Protein AF-V3ZFJ2-F1 (afdb_monomer_lite)

Sequence (266 aa):
MAIYCKTSNSSSTLCRQDLWSNCELTYALDPFQCKCILCVTFWKNVFGSSADLLFDSYKKRMELSSDISIKMSDMVKVGDRVSVHGKSVKSLTNGIYEGKRYFYCTTGHGIMVPYREVVKLQPYVKTPSLNNIMFPSYNQVRKARQEREEILEAFYRSRSTSPKLYSTQNKHQLSRVLTADTNDMAYKDRLQMHRRCSKHEREERQQFEKNMREEKKVLTKLFGTGERAERLEETLKYLQKGYEKGQDEKAQNQKYSLNSDSDNEE

Secondary structure (DSSP, 8-state):
--------S-------GGGSTT----TTS-TTS---HHHHHHHHHHHGGGHHHHHHHHHHHHHHHHT----GGGPPPTT--EEETTS-----BSSEETTEE-----TTTB----GGGEEEPPP---------TTS--HHHHHHHHHHHHHHHHHHHHHTT-------S-TTSS--------TT-HHHHHHHHHHHHHHHHHHHHHHHHHHHHHHHHHHHHHHH-SSHHHHHHHHHHHHHHHHHHHHHHHHHHHHHHHHHHTTSS--

pLDDT: mean 76.12, std 18.14, range [23.42, 96.25]

Foldseek 3Di:
DDDDDDDDDDDDDDPDPPVCVPPPPDPPDDLLPDPDPVSLVVLCVVQPPCSVVVVVVVVVVVVVVVVPPDDPVQDDDVPFDKDFPNDDQQDQDQQDDPNDHDDGDDGRHDDDDPPVRIDGDDPPPPPDPPPPPPDDDPVVVVVVVVVVVVVVVVVCVVPVDPPPPPPDPPPPPPPPPPVPDPPDPVVVVVVVVVVVVVVVVVVVVVVVVVVVVVVVVVLCVVPPDDPVSVVVVVVVVVVVVVVVVVVVVVVVVVVVVVVVVVPPPD

Organism: Lottia gigantea (NCBI:txid225164)

Radius of gyration: 36.71 Å; chains: 1; bounding box: 88×68×81 Å

Structure (mmCIF, N/CA/C/O backbone):
data_AF-V3ZFJ2-F1
#
_entry.id   AF-V3ZFJ2-F1
#
loop_
_atom_site.group_PDB
_atom_site.id
_atom_site.type_symbol
_atom_site.label_atom_id
_atom_site.label_alt_id
_atom_site.label_comp_id
_atom_site.label_asym_id
_atom_site.label_entity_id
_atom_site.label_seq_id
_atom_site.pdbx_PDB_ins_code
_atom_site.Cartn_x
_atom_site.Cartn_y
_atom_site.Cartn_z
_atom_site.occupancy
_atom_site.B_iso_or_equiv
_atom_site.auth_seq_id
_atom_site.auth_comp_id
_atom_site.auth_asym_id
_atom_site.auth_atom_id
_atom_site.pdbx_PDB_model_num
ATOM 1 N N . MET A 1 1 ? -20.309 -9.456 -24.964 1.00 26.33 1 MET A N 1
ATOM 2 C CA . MET A 1 1 ? -21.400 -9.221 -25.929 1.00 26.33 1 MET A CA 1
ATOM 3 C C . MET A 1 1 ? -22.574 -10.039 -25.423 1.00 26.33 1 MET A C 1
ATOM 5 O O . MET A 1 1 ? -22.587 -11.243 -25.617 1.00 26.33 1 MET A O 1
ATOM 9 N N . ALA A 1 2 ? -23.443 -9.430 -24.616 1.00 23.42 2 ALA A N 1
ATOM 10 C CA . ALA A 1 2 ? -24.642 -10.096 -24.121 1.00 23.42 2 ALA A CA 1
ATOM 11 C C . ALA A 1 2 ? -25.719 -9.945 -25.197 1.00 23.42 2 ALA A C 1
ATOM 13 O O . ALA A 1 2 ? -26.044 -8.823 -25.585 1.00 23.42 2 ALA A O 1
ATOM 14 N N . ILE A 1 3 ? -26.202 -11.065 -25.725 1.00 25.34 3 ILE A N 1
ATOM 15 C CA . ILE A 1 3 ? -27.293 -11.084 -26.697 1.00 25.34 3 ILE A CA 1
ATOM 16 C C . ILE A 1 3 ? -28.585 -10.921 -25.896 1.00 25.34 3 ILE A C 1
ATOM 18 O O . ILE A 1 3 ? -28.996 -11.835 -25.189 1.00 25.34 3 ILE A O 1
ATOM 22 N N . TYR A 1 4 ? -29.208 -9.747 -25.980 1.00 25.25 4 TYR A N 1
ATOM 23 C CA . TYR A 1 4 ? -30.580 -9.559 -25.521 1.00 25.25 4 TYR A CA 1
ATOM 24 C C . TYR A 1 4 ? -31.521 -9.843 -26.691 1.00 25.25 4 TYR A C 1
ATOM 26 O O . TYR A 1 4 ? -31.573 -9.073 -27.650 1.00 25.25 4 TYR A O 1
ATOM 34 N N . CYS A 1 5 ? -32.275 -10.938 -26.606 1.00 26.59 5 CYS A N 1
ATOM 35 C CA . CYS A 1 5 ? -33.422 -11.162 -27.479 1.00 26.59 5 CYS A CA 1
ATOM 36 C C . CYS A 1 5 ? -34.629 -10.414 -26.913 1.00 26.59 5 CYS A C 1
ATOM 38 O O . CYS A 1 5 ? -35.108 -10.709 -25.820 1.00 26.59 5 CYS A O 1
ATOM 40 N N . LYS A 1 6 ? -35.125 -9.442 -27.678 1.00 27.89 6 LYS A N 1
ATOM 41 C CA . LYS A 1 6 ? -36.408 -8.786 -27.437 1.00 27.89 6 LYS A CA 1
ATOM 42 C C . LYS A 1 6 ? -37.497 -9.713 -27.981 1.00 27.89 6 LYS A C 1
ATOM 44 O O . LYS A 1 6 ? -37.568 -9.921 -29.188 1.00 27.89 6 LYS A O 1
ATOM 49 N N . THR A 1 7 ? -38.304 -10.304 -27.107 1.00 33.72 7 THR A N 1
ATOM 50 C CA . THR A 1 7 ? -39.426 -11.161 -27.502 1.00 33.72 7 THR A CA 1
ATOM 51 C C . THR A 1 7 ? -40.683 -10.317 -27.698 1.00 33.72 7 THR A C 1
ATOM 53 O O . THR A 1 7 ? -41.200 -9.713 -26.762 1.00 33.72 7 THR A O 1
ATOM 56 N N . SER A 1 8 ? -41.193 -10.280 -28.928 1.00 37.12 8 SER A N 1
ATOM 57 C CA . SER A 1 8 ? -42.580 -9.912 -29.215 1.00 37.12 8 SER A CA 1
ATOM 58 C C . SER A 1 8 ? -43.349 -11.183 -29.566 1.00 37.12 8 SER A C 1
ATOM 60 O O . SER A 1 8 ? -43.003 -11.859 -30.529 1.00 37.12 8 SER A O 1
ATOM 62 N N . ASN A 1 9 ? -44.343 -11.496 -28.734 1.00 38.66 9 ASN A N 1
ATOM 63 C CA . ASN A 1 9 ? -45.443 -12.450 -28.901 1.00 38.66 9 ASN A CA 1
ATOM 64 C C . ASN A 1 9 ? -45.470 -13.298 -30.183 1.00 38.66 9 ASN A C 1
ATOM 66 O O . ASN A 1 9 ? -45.819 -12.811 -31.254 1.00 38.66 9 ASN A O 1
ATOM 70 N N . SER A 1 10 ? -45.285 -14.608 -30.029 1.00 41.53 10 SER A N 1
ATOM 71 C CA . SER A 1 10 ? -46.349 -15.625 -30.126 1.00 41.53 10 SER A CA 1
ATOM 72 C C . SER A 1 10 ? -45.744 -16.986 -30.479 1.00 41.53 10 SER A C 1
ATOM 74 O O . SER A 1 10 ? -44.831 -17.091 -31.292 1.00 41.53 10 SER A O 1
ATOM 76 N N . SER A 1 11 ? -46.311 -18.036 -29.887 1.00 32.72 11 SER A N 1
ATOM 77 C CA . SER A 1 11 ? -45.981 -19.461 -30.060 1.00 32.72 11 SER A CA 1
ATOM 78 C C . SER A 1 11 ? -44.718 -19.967 -29.354 1.00 32.72 11 SER A C 1
ATOM 80 O O . SER A 1 11 ? -43.582 -19.571 -29.586 1.00 32.72 11 SER A O 1
ATOM 82 N N . SER A 1 12 ? -44.995 -20.895 -28.455 1.00 41.44 12 SER A N 1
ATOM 83 C CA . SER A 1 12 ? -44.149 -21.594 -27.509 1.00 41.44 12 SER A CA 1
ATOM 84 C C . SER A 1 12 ? -43.221 -22.634 -28.140 1.00 41.44 12 SER A C 1
ATOM 86 O O . SER A 1 12 ? -43.693 -23.615 -28.705 1.00 41.44 12 SER A O 1
ATOM 88 N N . THR A 1 13 ? -41.930 -22.513 -27.846 1.00 34.69 13 THR A N 1
ATOM 89 C CA . THR A 1 13 ? -41.065 -23.650 -27.494 1.00 34.69 13 THR A CA 1
ATOM 90 C C . THR A 1 13 ? -40.086 -23.157 -26.436 1.00 34.69 13 THR A C 1
ATOM 92 O O . THR A 1 13 ? -39.212 -22.339 -26.713 1.00 34.69 13 THR A O 1
ATOM 95 N N . LEU A 1 14 ? -40.282 -23.609 -25.197 1.00 32.09 14 LEU A N 1
ATOM 96 C CA . LEU A 1 14 ? -39.358 -23.405 -24.084 1.00 32.09 14 LEU A CA 1
ATOM 97 C C . LEU A 1 14 ? -38.008 -24.044 -24.439 1.00 32.09 14 LEU A C 1
ATOM 99 O O . LEU A 1 14 ? -37.840 -25.257 -24.324 1.00 32.09 14 LEU A O 1
ATOM 103 N N . CYS A 1 15 ? -37.029 -23.241 -24.855 1.00 36.19 15 CYS A N 1
ATOM 104 C CA . CYS A 1 15 ? -35.634 -23.667 -24.814 1.00 36.19 15 CYS A CA 1
ATOM 105 C C . CYS A 1 15 ? -35.220 -23.764 -23.340 1.00 36.19 15 CYS A C 1
ATOM 107 O O . CYS A 1 15 ? -35.042 -22.748 -22.670 1.00 36.19 15 CYS A O 1
ATOM 109 N N . ARG A 1 16 ? -35.107 -25.000 -22.836 1.00 41.31 16 ARG A N 1
ATOM 110 C CA . ARG A 1 16 ? -34.584 -25.333 -21.503 1.00 41.31 16 ARG A CA 1
ATOM 111 C C . ARG A 1 16 ? -33.250 -24.617 -21.256 1.00 41.31 16 ARG A C 1
ATOM 113 O O . ARG A 1 16 ? -32.236 -24.982 -21.847 1.00 41.31 16 ARG A O 1
ATOM 120 N N . GLN A 1 17 ? -33.244 -23.662 -20.328 1.00 48.03 17 GLN A N 1
ATOM 121 C CA . GLN A 1 17 ? -32.017 -23.122 -19.726 1.00 48.03 17 GLN A CA 1
ATOM 122 C C . GLN A 1 17 ? -31.271 -24.177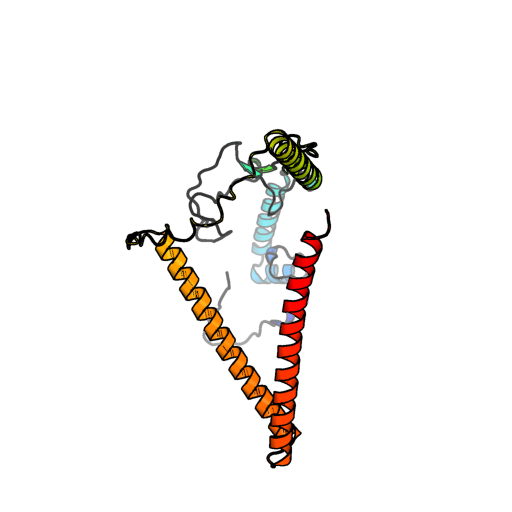 -18.879 1.00 48.03 17 GLN A C 1
ATOM 124 O O . GLN A 1 17 ? -30.084 -24.020 -18.611 1.00 48.03 17 GLN A O 1
ATOM 129 N N . ASP A 1 18 ? -31.917 -25.301 -18.553 1.00 47.75 18 ASP A N 1
ATOM 130 C CA . ASP A 1 18 ? -31.381 -26.345 -17.664 1.00 47.75 18 ASP A CA 1
ATOM 131 C C . ASP A 1 18 ? -30.332 -27.278 -18.296 1.00 47.75 18 ASP A C 1
ATOM 133 O O . ASP A 1 18 ? -29.827 -28.174 -17.629 1.00 47.75 18 ASP A O 1
ATOM 137 N N . LEU A 1 19 ? -29.993 -27.120 -19.581 1.00 52.19 19 LEU A N 1
ATOM 138 C CA . LEU A 1 19 ? -28.945 -27.937 -20.221 1.00 52.19 19 LEU A CA 1
ATOM 139 C C . LEU A 1 19 ? -27.537 -27.345 -20.079 1.00 52.19 19 LEU A C 1
ATOM 141 O O . LEU A 1 19 ? -26.559 -28.020 -20.391 1.00 52.19 19 LEU A O 1
ATOM 145 N N . TRP A 1 20 ? -27.420 -26.103 -19.604 1.00 52.12 20 TRP A N 1
ATOM 146 C CA . TRP A 1 20 ? -26.132 -25.420 -19.456 1.00 52.12 20 TRP A CA 1
ATOM 147 C C . TRP A 1 20 ? -25.516 -25.595 -18.063 1.00 52.12 20 TRP A C 1
ATOM 149 O O . TRP A 1 20 ? -24.318 -25.390 -17.902 1.00 52.12 20 TRP A O 1
ATOM 159 N N . SER A 1 21 ? -26.294 -26.033 -17.070 1.00 52.84 21 SER A N 1
ATOM 160 C CA . SER A 1 21 ? -25.839 -26.233 -15.685 1.00 52.84 21 SER A CA 1
ATOM 161 C C . SER A 1 21 ? -24.894 -27.426 -15.498 1.00 52.84 21 SER A C 1
ATOM 163 O O . SER A 1 21 ? -24.170 -27.460 -14.510 1.00 52.84 21 SER A O 1
ATOM 165 N N . ASN A 1 22 ? -24.842 -28.364 -16.449 1.00 54.97 22 ASN A N 1
ATOM 166 C CA . ASN A 1 22 ? -23.921 -29.510 -16.405 1.00 54.97 22 ASN A CA 1
ATOM 167 C C . ASN A 1 22 ? -22.604 -29.278 -17.159 1.00 54.97 22 ASN A C 1
ATOM 169 O O . ASN A 1 22 ? -21.757 -30.169 -17.207 1.00 54.97 22 ASN A O 1
ATOM 173 N N . CYS A 1 23 ? -22.419 -28.106 -17.766 1.00 50.19 23 CYS A N 1
ATOM 174 C CA . CYS A 1 23 ? -21.143 -27.731 -18.349 1.00 50.19 23 CYS A CA 1
ATOM 175 C C . CYS A 1 23 ? -20.462 -26.773 -17.367 1.00 50.19 23 CYS A C 1
ATOM 177 O O . CYS A 1 23 ? -20.768 -25.585 -17.365 1.00 50.19 23 CYS A O 1
ATOM 179 N N . GLU A 1 24 ? -19.543 -27.276 -16.534 1.00 49.78 24 GLU A N 1
ATOM 180 C CA . GLU A 1 24 ? -18.680 -26.474 -15.640 1.00 49.78 24 GLU A CA 1
ATOM 181 C C . GLU A 1 24 ? -17.662 -25.622 -16.429 1.00 49.78 24 GLU A C 1
ATOM 183 O O . GLU A 1 24 ? -16.464 -25.574 -16.153 1.00 49.78 24 GLU A O 1
ATOM 188 N N . LEU A 1 25 ? -18.125 -24.930 -17.465 1.00 48.38 25 LEU A N 1
ATOM 189 C CA . LEU A 1 25 ? -17.366 -23.899 -18.138 1.00 48.38 25 LEU A CA 1
ATOM 190 C C . LEU A 1 25 ? -17.523 -22.620 -17.331 1.00 48.38 25 LEU A C 1
ATOM 192 O O . LEU A 1 25 ? -18.466 -21.847 -17.489 1.00 48.38 25 LEU A O 1
ATOM 196 N N . THR A 1 26 ? -16.559 -22.416 -16.439 1.00 43.72 26 THR A N 1
ATOM 197 C CA . THR A 1 26 ? -16.256 -21.103 -15.877 1.00 43.72 26 THR A CA 1
ATOM 198 C C . THR A 1 26 ? -16.242 -20.062 -17.005 1.00 43.72 26 THR A C 1
ATOM 200 O O . THR A 1 26 ? -15.703 -20.302 -18.084 1.00 43.72 26 THR A O 1
ATOM 203 N N . TYR A 1 27 ? -16.878 -18.916 -16.748 1.00 49.09 27 TYR A N 1
ATOM 204 C CA . TYR A 1 27 ? -17.266 -17.829 -17.668 1.00 49.09 27 TYR A CA 1
ATOM 205 C C . TYR A 1 27 ? -16.146 -17.163 -18.513 1.00 49.09 27 TYR A C 1
ATOM 207 O O . TYR A 1 27 ? -16.325 -16.050 -19.006 1.00 49.09 27 TYR A O 1
ATOM 215 N N . ALA A 1 28 ? -14.989 -17.798 -18.698 1.00 50.03 28 ALA A N 1
ATOM 216 C CA . ALA A 1 28 ? -13.832 -17.255 -19.406 1.00 50.03 28 ALA A CA 1
ATOM 217 C C . ALA A 1 28 ? -13.477 -17.982 -20.716 1.00 50.03 28 ALA A C 1
ATOM 219 O O . ALA A 1 28 ? -12.628 -17.488 -21.456 1.00 50.03 28 ALA A O 1
ATOM 220 N N . LEU A 1 29 ? -14.095 -19.126 -21.023 1.00 54.69 29 LEU A N 1
ATOM 221 C CA . LEU A 1 29 ? -13.807 -19.876 -22.248 1.00 54.69 29 LEU A CA 1
ATOM 222 C C . LEU A 1 29 ? -14.888 -19.618 -23.303 1.00 54.69 29 LEU A C 1
ATOM 224 O O . LEU A 1 29 ? -16.083 -19.746 -23.047 1.00 54.69 29 LEU A O 1
ATOM 228 N N . ASP A 1 30 ? -14.438 -19.214 -24.489 1.00 64.69 30 ASP A N 1
ATOM 229 C CA . ASP A 1 30 ? -15.271 -18.963 -25.664 1.00 64.69 30 ASP A CA 1
ATOM 230 C C . ASP A 1 30 ? -16.152 -20.204 -25.945 1.00 64.69 30 ASP A C 1
ATOM 232 O O . ASP A 1 30 ? -15.625 -21.318 -25.993 1.00 64.69 30 ASP A O 1
ATOM 236 N N . PRO A 1 31 ? -17.485 -20.068 -26.089 1.00 65.19 31 PRO A N 1
ATOM 237 C CA . PRO A 1 31 ? -18.399 -21.207 -26.201 1.00 65.19 31 PRO A CA 1
ATOM 238 C C . PRO A 1 31 ? -18.174 -22.075 -27.455 1.00 65.19 31 PRO A C 1
ATOM 240 O O . PRO A 1 31 ? -18.692 -23.192 -27.521 1.00 65.19 31 PRO A O 1
ATOM 243 N N . PHE A 1 32 ? -17.359 -21.622 -28.415 1.00 65.94 32 PHE A N 1
ATOM 244 C CA . PHE A 1 32 ? -16.862 -22.447 -29.526 1.00 65.94 32 PHE A CA 1
ATOM 245 C C . PHE A 1 32 ? -15.705 -23.390 -29.139 1.00 65.94 32 PHE A C 1
ATOM 247 O O . PHE A 1 32 ? -15.356 -24.284 -29.907 1.00 65.94 32 PHE A O 1
ATOM 254 N N . GLN A 1 33 ? -15.111 -23.228 -27.955 1.00 66.06 33 GLN A N 1
ATOM 255 C CA . GLN A 1 33 ? -13.985 -24.041 -27.474 1.00 66.06 33 GLN A CA 1
ATOM 256 C C . GLN A 1 33 ? -14.426 -25.298 -26.726 1.00 66.06 33 GLN A C 1
ATOM 258 O O . GLN A 1 33 ? -13.609 -26.187 -26.471 1.00 66.06 33 GLN A O 1
ATOM 263 N N . CYS A 1 34 ? -15.709 -25.404 -26.372 1.00 73.62 34 CYS A N 1
ATOM 264 C CA . CYS A 1 34 ? -16.197 -26.594 -25.703 1.00 73.62 34 CYS A CA 1
ATOM 265 C C . CYS A 1 34 ? -16.324 -27.763 -26.687 1.00 73.62 34 CYS A C 1
ATOM 267 O O . CYS A 1 34 ? -17.129 -27.730 -27.616 1.00 73.62 34 CYS A O 1
ATOM 269 N N . LYS A 1 35 ? -15.570 -28.837 -26.432 1.00 73.75 35 LYS A N 1
ATOM 270 C CA . LYS A 1 35 ? -15.633 -30.094 -27.197 1.00 73.75 35 LYS A CA 1
ATOM 271 C C . LYS A 1 35 ? -16.698 -31.066 -26.671 1.00 73.75 35 LYS A C 1
ATOM 273 O O . LYS A 1 35 ? -16.686 -32.240 -27.033 1.00 73.75 35 LYS A O 1
ATOM 278 N N . CYS A 1 36 ? -17.594 -30.609 -25.795 1.00 79.75 36 CYS A N 1
ATOM 279 C CA . CYS A 1 36 ? -18.640 -31.459 -25.241 1.00 79.75 36 CYS A CA 1
ATOM 280 C C . CYS A 1 36 ? -19.632 -31.884 -26.335 1.00 79.75 36 CYS A C 1
ATOM 282 O O . CYS A 1 36 ? -19.988 -31.081 -27.198 1.00 79.75 36 CYS A O 1
ATOM 284 N N . ILE A 1 37 ? -20.114 -33.132 -26.288 1.00 76.50 37 ILE A N 1
ATOM 285 C CA . ILE A 1 37 ? -21.060 -33.669 -27.286 1.00 76.50 37 ILE A CA 1
ATOM 286 C C . ILE A 1 37 ? -22.309 -32.781 -27.383 1.00 76.50 37 ILE A C 1
ATOM 288 O O . ILE A 1 37 ? -22.775 -32.489 -28.483 1.00 76.50 37 ILE A O 1
ATOM 292 N N . LEU A 1 38 ? -22.813 -32.285 -26.249 1.00 79.69 38 LEU A N 1
ATOM 293 C CA . LEU A 1 38 ? -23.985 -31.405 -26.196 1.00 79.69 38 LEU A CA 1
ATOM 294 C C . LEU A 1 38 ? -23.743 -30.073 -26.920 1.00 79.69 38 LEU A C 1
ATOM 296 O O . LEU A 1 38 ? -24.597 -29.610 -27.668 1.00 79.69 38 LEU A O 1
ATOM 300 N N . CYS A 1 39 ? -22.555 -29.503 -26.753 1.00 78.81 39 CYS A N 1
ATOM 301 C CA . CYS A 1 39 ? -22.125 -28.239 -27.331 1.00 78.81 39 CYS A CA 1
ATOM 302 C C . CYS A 1 39 ? -21.973 -28.372 -28.850 1.00 78.81 39 CYS A C 1
ATOM 304 O O . CYS A 1 39 ? -22.496 -27.561 -29.610 1.00 78.81 39 CYS A O 1
ATOM 306 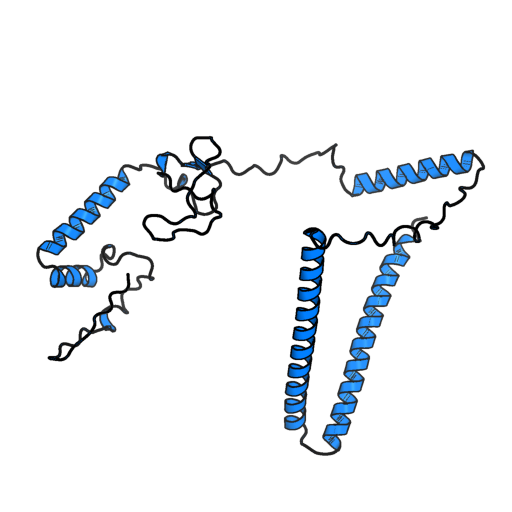N N . VAL A 1 40 ? -21.324 -29.450 -29.301 1.00 79.31 40 VAL A N 1
ATOM 307 C CA . VAL A 1 40 ? -21.167 -29.767 -30.728 1.00 79.31 40 VAL A CA 1
ATOM 308 C C . VAL A 1 40 ? -22.528 -29.996 -31.385 1.00 79.31 40 VAL A C 1
ATOM 310 O O . VAL A 1 40 ? -22.792 -29.453 -32.455 1.00 79.31 40 VAL A O 1
ATOM 313 N N . THR A 1 41 ? -23.413 -30.755 -30.736 1.00 80.06 41 THR A N 1
ATOM 314 C CA . THR A 1 41 ? -24.755 -31.043 -31.264 1.00 80.06 41 THR A CA 1
ATOM 315 C C . THR A 1 41 ? -25.607 -29.775 -31.324 1.00 80.06 41 THR A C 1
ATOM 317 O O . THR A 1 41 ? -26.274 -29.531 -32.325 1.00 80.06 41 THR A O 1
ATOM 320 N N . PHE A 1 42 ? -25.537 -28.924 -30.295 1.00 85.25 42 PHE A N 1
ATOM 321 C CA . PHE A 1 42 ? -26.210 -27.628 -30.276 1.00 85.25 42 PHE A CA 1
ATOM 322 C C . PHE A 1 42 ? -25.764 -26.748 -31.448 1.00 85.25 42 PHE A C 1
ATOM 324 O O . PHE A 1 42 ? -26.602 -26.285 -32.217 1.00 85.25 42 PHE A O 1
ATOM 331 N N . TRP A 1 43 ? -24.455 -26.570 -31.641 1.00 81.31 43 TRP A N 1
ATOM 332 C CA . TRP A 1 43 ? -23.944 -25.723 -32.718 1.00 81.31 43 TRP A CA 1
ATOM 333 C C . TRP A 1 43 ? -24.250 -26.278 -34.111 1.00 81.31 43 TRP A C 1
ATOM 335 O O . TRP A 1 43 ? -24.594 -25.502 -35.003 1.00 81.31 43 TRP A O 1
ATOM 345 N N . LYS A 1 44 ? -24.215 -27.605 -34.289 1.00 83.06 44 LYS A N 1
ATOM 346 C CA . LYS A 1 44 ? -24.658 -28.255 -35.532 1.00 83.06 44 LYS A CA 1
ATOM 347 C C . LYS A 1 44 ? -26.146 -28.049 -35.801 1.00 83.06 44 LYS A C 1
ATOM 349 O O . LYS A 1 44 ? -26.518 -27.803 -36.941 1.00 83.06 44 LYS A O 1
ATOM 354 N N . ASN A 1 45 ? -26.990 -28.081 -34.773 1.00 85.38 45 ASN A N 1
ATOM 355 C CA . ASN A 1 45 ? -28.424 -27.840 -34.935 1.00 85.38 45 ASN A CA 1
ATOM 356 C C . ASN A 1 45 ? -28.746 -26.367 -35.224 1.00 85.38 45 ASN A C 1
ATOM 358 O O . ASN A 1 45 ? -29.654 -26.087 -35.999 1.00 85.38 45 ASN A O 1
ATOM 362 N N . VAL A 1 46 ? -28.008 -25.426 -34.627 1.00 86.00 46 VAL A N 1
ATOM 363 C CA . VAL A 1 46 ? -28.240 -23.983 -34.814 1.00 86.00 46 VAL A CA 1
ATOM 364 C C . VAL A 1 46 ? -27.729 -23.491 -36.168 1.00 86.00 46 VAL A C 1
ATOM 366 O O . VAL A 1 46 ? -28.399 -22.692 -36.816 1.00 86.00 46 VAL A O 1
ATOM 369 N N . PHE A 1 47 ? -26.554 -23.952 -36.605 1.00 83.88 47 PHE A N 1
ATOM 370 C CA . PHE A 1 47 ? -25.904 -23.449 -37.821 1.00 83.88 47 PHE A CA 1
ATOM 371 C C . PHE A 1 47 ? -25.940 -24.420 -39.008 1.00 83.88 47 PHE A C 1
ATOM 373 O O . PHE A 1 47 ? -25.481 -24.066 -40.096 1.00 83.88 47 PHE A O 1
ATOM 380 N N . GLY A 1 48 ? -26.482 -25.627 -38.831 1.00 86.94 48 GLY A N 1
ATOM 381 C CA . GLY A 1 48 ? -26.554 -26.642 -39.880 1.00 86.94 48 GLY A CA 1
ATOM 382 C C . GLY A 1 48 ? -25.177 -26.960 -40.468 1.00 86.94 48 GLY A C 1
ATOM 383 O O . GLY A 1 48 ? -24.182 -27.060 -39.749 1.00 86.94 48 GLY A O 1
ATOM 384 N N . SER A 1 49 ? -25.105 -27.058 -41.797 1.00 81.25 49 SER A N 1
ATOM 385 C CA . SER A 1 49 ? -23.868 -27.314 -42.554 1.00 81.25 49 SER A CA 1
ATOM 386 C C . SER A 1 49 ? -22.805 -26.214 -42.410 1.00 81.25 49 SER A C 1
ATOM 388 O O . SER A 1 49 ? -21.633 -26.453 -42.684 1.00 81.25 49 SER A O 1
ATOM 390 N N . SER A 1 50 ? -23.180 -25.014 -41.955 1.00 78.81 50 SER A N 1
ATOM 391 C CA . SER A 1 50 ? -22.242 -23.906 -41.730 1.00 78.81 50 SER A CA 1
ATOM 392 C C . SER A 1 50 ? -21.480 -24.030 -40.407 1.00 78.81 50 SER A C 1
ATOM 394 O O . SER A 1 50 ? -20.503 -23.310 -40.197 1.00 78.81 50 SER A O 1
ATOM 396 N N . ALA A 1 51 ? -21.894 -24.936 -39.512 1.00 77.06 51 ALA A N 1
ATOM 397 C CA . ALA A 1 51 ? -21.190 -25.190 -38.257 1.00 77.06 51 ALA A CA 1
ATOM 398 C C . ALA A 1 51 ? -19.757 -25.683 -38.506 1.00 77.06 51 ALA A C 1
ATOM 400 O O . ALA A 1 51 ? -18.825 -25.239 -37.836 1.00 77.06 51 ALA A O 1
ATOM 401 N N . ASP A 1 52 ? -19.567 -26.538 -39.512 1.00 76.44 52 ASP A N 1
ATOM 402 C CA . ASP A 1 52 ? -18.258 -27.112 -39.827 1.00 76.44 52 ASP A CA 1
ATOM 403 C C . ASP A 1 52 ? -17.274 -26.033 -40.321 1.00 76.44 52 ASP A C 1
ATOM 405 O O . ASP A 1 52 ? -16.105 -26.048 -39.943 1.00 76.44 52 ASP A O 1
ATOM 409 N N . LEU A 1 53 ? -17.754 -25.000 -41.028 1.00 78.75 53 LEU A N 1
ATOM 410 C CA . LEU A 1 53 ? -16.934 -23.848 -41.436 1.00 78.75 53 LEU A CA 1
ATOM 411 C C . LEU A 1 53 ? -16.452 -23.008 -40.242 1.00 78.75 53 LEU A C 1
ATOM 413 O O . LEU A 1 53 ? -15.347 -22.457 -40.270 1.00 78.75 53 LEU A O 1
ATOM 417 N N . LEU A 1 54 ? -17.261 -22.905 -39.181 1.00 74.00 54 LEU A N 1
ATOM 418 C CA . LEU A 1 54 ? -16.872 -22.212 -37.949 1.00 74.00 54 LEU A CA 1
ATOM 419 C C . LEU A 1 54 ? -15.806 -23.006 -37.184 1.00 74.00 54 LEU A C 1
ATOM 421 O O . LEU A 1 54 ? -14.829 -22.414 -36.715 1.00 74.00 54 LEU A O 1
ATOM 425 N N . PHE A 1 55 ? -15.950 -24.333 -37.118 1.00 73.69 55 PHE A N 1
ATOM 426 C CA . PHE A 1 55 ? -14.944 -25.207 -36.514 1.00 73.69 55 PHE A CA 1
ATOM 427 C C . PHE A 1 55 ? -13.637 -25.226 -37.318 1.00 73.69 55 PHE A C 1
ATOM 429 O O . PHE A 1 55 ? -12.566 -25.119 -36.721 1.00 73.69 55 PHE A O 1
ATOM 436 N N . ASP A 1 56 ? -13.698 -25.248 -38.650 1.00 74.69 56 ASP A N 1
ATOM 437 C CA . ASP A 1 56 ? -12.514 -25.180 -39.515 1.00 74.69 56 ASP A CA 1
ATOM 438 C C . ASP A 1 56 ? -11.804 -23.824 -39.428 1.00 74.69 56 ASP A C 1
ATOM 440 O O . ASP A 1 56 ? -10.574 -23.762 -39.375 1.00 74.69 56 ASP A O 1
ATOM 444 N N . SER A 1 57 ? -12.555 -22.720 -39.345 1.00 73.75 57 SER A N 1
ATOM 445 C CA . SER A 1 57 ? -11.994 -21.383 -39.103 1.00 73.75 57 SER A CA 1
ATOM 446 C C . SER A 1 57 ? -11.281 -21.301 -37.752 1.00 73.75 57 SER A C 1
ATOM 448 O O . SER A 1 57 ? -10.238 -20.652 -37.630 1.00 73.75 57 SER A O 1
ATOM 450 N N . TYR A 1 58 ? -11.832 -21.941 -36.720 1.00 68.81 58 TYR A N 1
ATOM 451 C CA . TYR A 1 58 ? -11.199 -22.003 -35.407 1.00 68.81 58 TYR A CA 1
ATOM 452 C C . TYR A 1 58 ? -9.938 -22.872 -35.432 1.00 68.81 58 TYR A C 1
ATOM 454 O O . TYR A 1 58 ? -8.889 -22.449 -34.948 1.00 68.81 58 TYR A O 1
ATOM 462 N N . LYS A 1 59 ? -10.009 -24.053 -36.055 1.00 71.06 59 LYS A N 1
ATOM 463 C CA . LYS A 1 59 ? -8.877 -24.973 -36.178 1.00 71.06 59 LYS A CA 1
ATOM 464 C C . LYS A 1 59 ? -7.715 -24.333 -36.939 1.00 71.06 59 LYS A C 1
ATOM 466 O O . LYS A 1 59 ? -6.600 -24.339 -36.430 1.00 71.06 59 LYS A O 1
ATOM 471 N N . LYS A 1 60 ? -7.988 -23.653 -38.059 1.00 73.06 60 LYS A N 1
ATOM 472 C CA . LYS A 1 60 ? -6.980 -22.872 -38.799 1.00 73.06 60 LYS A CA 1
ATOM 473 C C . LYS A 1 60 ? -6.382 -21.737 -37.965 1.00 73.06 60 LYS A C 1
ATOM 475 O O . LYS A 1 60 ? -5.183 -21.488 -38.048 1.00 73.06 60 LYS A O 1
ATOM 480 N N . ARG A 1 61 ? -7.184 -21.059 -37.131 1.00 66.31 61 ARG A N 1
ATOM 481 C CA . ARG A 1 61 ? -6.683 -20.032 -36.196 1.00 66.31 61 ARG A CA 1
ATOM 482 C C . ARG A 1 61 ? -5.776 -20.622 -35.114 1.00 66.31 61 ARG A C 1
ATOM 484 O O . ARG A 1 61 ? -4.788 -19.985 -34.760 1.00 66.31 61 ARG A O 1
ATOM 491 N N . MET A 1 62 ? -6.068 -21.829 -34.625 1.00 61.22 62 MET A N 1
ATOM 492 C CA . MET A 1 62 ? -5.180 -22.540 -33.701 1.00 61.22 62 MET A CA 1
ATOM 493 C C . MET A 1 62 ? -3.900 -23.031 -34.378 1.00 61.22 62 MET A C 1
ATOM 495 O O . MET A 1 62 ? -2.824 -22.862 -33.810 1.00 61.22 62 MET A O 1
ATOM 499 N N . GLU A 1 63 ? -3.982 -23.565 -35.594 1.00 63.62 63 GLU A N 1
ATOM 500 C CA . GLU A 1 63 ? -2.810 -24.009 -36.357 1.00 63.62 63 GLU A CA 1
ATOM 501 C C . GLU A 1 63 ? -1.865 -22.830 -36.650 1.00 63.62 63 GLU A C 1
ATOM 503 O O . GLU A 1 63 ? -0.672 -22.919 -36.373 1.00 63.62 63 GLU A O 1
ATOM 508 N N . LEU A 1 64 ? -2.396 -21.662 -37.031 1.00 58.59 64 LEU A N 1
ATOM 509 C CA . LEU A 1 64 ? -1.612 -20.424 -37.180 1.00 58.59 64 LEU A CA 1
ATOM 510 C C . LEU A 1 64 ? -0.989 -19.920 -35.865 1.00 58.59 64 LEU A C 1
ATOM 512 O O . LEU A 1 64 ? 0.012 -19.205 -35.889 1.00 58.59 64 LEU A O 1
ATOM 516 N N . SER A 1 65 ? -1.560 -20.279 -34.712 1.00 56.44 65 SER A N 1
ATOM 517 C CA . SER A 1 65 ? -0.970 -19.974 -33.402 1.00 56.44 65 SER A CA 1
ATOM 518 C C . SER A 1 65 ? 0.083 -20.999 -32.957 1.00 56.44 65 SER A C 1
ATOM 520 O O . SER A 1 65 ? 0.897 -20.689 -32.090 1.00 56.44 65 SER A O 1
ATOM 522 N N . SER A 1 66 ? 0.101 -22.194 -33.562 1.00 51.62 66 SER A N 1
ATOM 523 C CA . SER A 1 66 ? 0.980 -23.308 -33.176 1.00 51.62 66 SER A CA 1
ATOM 524 C C . SER A 1 66 ? 2.408 -23.218 -33.728 1.00 51.62 66 SER A C 1
ATOM 526 O O . SER A 1 66 ? 3.313 -23.809 -33.145 1.00 51.62 66 SER A O 1
ATOM 528 N N . ASP A 1 67 ? 2.653 -22.383 -34.746 1.00 56.06 67 ASP A N 1
ATOM 529 C CA . ASP A 1 67 ? 4.014 -22.074 -35.228 1.00 56.06 67 ASP A CA 1
ATOM 530 C C . ASP A 1 67 ? 4.834 -21.250 -34.222 1.00 56.06 67 ASP A C 1
ATOM 532 O O . ASP A 1 67 ? 6.035 -21.019 -34.386 1.00 56.06 67 ASP A O 1
ATOM 536 N N . ILE A 1 68 ? 4.204 -20.807 -33.136 1.00 58.69 68 ILE A N 1
ATOM 537 C CA . ILE A 1 68 ? 4.888 -20.244 -31.983 1.00 58.69 68 ILE A CA 1
ATOM 538 C C . ILE A 1 68 ? 5.399 -21.424 -31.143 1.00 58.69 68 ILE A C 1
ATOM 540 O O . ILE A 1 68 ? 4.879 -21.714 -30.069 1.00 58.69 68 ILE A O 1
ATOM 544 N N . SER A 1 69 ? 6.450 -22.103 -31.623 1.00 61.25 69 SER A N 1
ATOM 545 C CA . SER A 1 69 ? 7.226 -23.103 -30.864 1.00 61.25 69 SER A CA 1
ATOM 546 C C . SER A 1 69 ? 8.048 -22.436 -29.746 1.00 61.25 69 SER A C 1
ATOM 548 O O . SER A 1 69 ? 9.247 -22.667 -29.581 1.00 61.25 69 SER A O 1
ATOM 550 N N . ILE A 1 70 ? 7.415 -21.551 -28.981 1.00 65.69 70 ILE A N 1
ATOM 551 C CA . ILE A 1 70 ? 7.982 -20.973 -27.775 1.00 65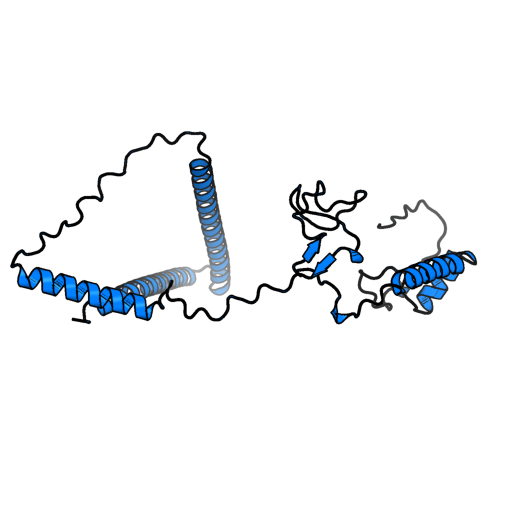.69 70 ILE A CA 1
ATOM 552 C C . ILE A 1 70 ? 7.722 -21.994 -26.679 1.00 65.69 70 ILE A C 1
ATOM 554 O O . ILE A 1 70 ? 6.578 -22.364 -26.410 1.00 65.69 70 ILE A O 1
ATOM 558 N N . LYS A 1 71 ? 8.798 -22.487 -26.063 1.00 76.38 71 LYS A N 1
ATOM 559 C CA . LYS A 1 71 ? 8.693 -23.369 -24.902 1.00 76.38 71 LYS A CA 1
ATOM 560 C C . LYS A 1 71 ? 7.788 -22.687 -23.879 1.00 76.38 71 LYS A C 1
ATOM 562 O O . LYS A 1 71 ? 7.974 -21.508 -23.595 1.00 76.38 71 LYS A O 1
ATOM 567 N N . MET A 1 72 ? 6.829 -23.412 -23.299 1.00 71.75 72 MET A N 1
ATOM 568 C CA . MET A 1 72 ? 5.898 -22.822 -22.320 1.00 71.75 72 MET A CA 1
ATOM 569 C C . MET A 1 72 ? 6.622 -22.165 -21.127 1.00 71.75 72 MET A C 1
ATOM 571 O O . MET A 1 72 ? 6.064 -21.279 -20.485 1.00 71.75 72 MET A O 1
ATOM 575 N N . SER A 1 73 ? 7.874 -22.557 -20.850 1.00 74.31 73 SER A N 1
ATOM 576 C CA . SER A 1 73 ? 8.758 -21.921 -19.863 1.00 74.31 73 SER A CA 1
ATOM 577 C C . SER A 1 73 ? 9.059 -20.449 -20.154 1.00 74.31 73 SER A C 1
ATOM 579 O O . SER A 1 73 ? 9.270 -19.674 -19.223 1.00 74.31 73 SER A O 1
ATOM 581 N N . ASP A 1 74 ? 9.044 -20.063 -21.427 1.00 80.50 74 ASP A N 1
ATOM 582 C CA . ASP A 1 74 ? 9.474 -18.750 -21.909 1.00 80.50 74 ASP A CA 1
ATOM 583 C C . ASP A 1 74 ? 8.268 -17.825 -22.152 1.00 80.50 74 ASP A C 1
ATOM 585 O O . ASP A 1 74 ? 8.410 -16.710 -22.660 1.00 80.50 74 ASP A O 1
ATOM 589 N N . MET A 1 75 ? 7.064 -18.274 -21.766 1.00 86.94 75 MET A N 1
ATOM 590 C CA . MET A 1 75 ? 5.865 -17.447 -21.791 1.00 86.94 75 MET A CA 1
ATOM 591 C C . MET A 1 75 ? 5.916 -16.353 -20.712 1.00 86.94 75 MET A C 1
ATOM 593 O O . MET A 1 75 ? 6.056 -16.627 -19.518 1.00 86.94 75 MET A O 1
ATOM 597 N N . VAL A 1 76 ? 5.771 -15.099 -21.138 1.00 91.25 76 VAL A N 1
ATOM 598 C CA . VAL A 1 76 ? 5.652 -13.909 -20.294 1.00 91.25 76 VAL A CA 1
ATOM 599 C C . VAL A 1 76 ? 4.331 -13.989 -19.543 1.00 91.25 76 VAL A C 1
ATOM 601 O O . VAL A 1 76 ? 3.268 -14.165 -20.140 1.00 91.25 76 VAL A O 1
ATOM 604 N N . LYS A 1 77 ? 4.397 -13.836 -18.222 1.00 92.44 77 LYS A N 1
ATOM 605 C CA . LYS A 1 77 ? 3.218 -13.798 -17.355 1.00 92.44 77 LYS A CA 1
ATOM 606 C C . LYS A 1 77 ? 2.829 -12.357 -17.048 1.00 92.44 77 LYS A C 1
ATOM 608 O O . LYS A 1 77 ? 3.659 -11.448 -17.075 1.00 92.44 77 LYS A O 1
ATOM 613 N N . VAL A 1 78 ? 1.558 -12.143 -16.713 1.00 92.38 78 VAL A N 1
ATOM 614 C CA . VAL A 1 78 ? 1.088 -10.839 -16.226 1.00 92.38 78 VAL A CA 1
ATOM 615 C C . VAL A 1 78 ? 1.887 -10.463 -14.973 1.00 92.38 78 VAL A C 1
ATOM 617 O O . VAL A 1 78 ? 1.935 -11.233 -14.017 1.00 92.38 78 VAL A O 1
ATOM 620 N N . GLY A 1 79 ? 2.524 -9.290 -14.997 1.00 90.44 79 GLY A N 1
ATOM 621 C CA . GLY A 1 79 ? 3.392 -8.795 -13.922 1.00 90.44 79 GLY A CA 1
ATOM 622 C C . GLY A 1 79 ? 4.895 -8.972 -14.168 1.00 90.44 79 GLY A C 1
ATOM 623 O O . GLY A 1 79 ? 5.690 -8.346 -13.466 1.00 90.44 79 GLY A O 1
ATOM 624 N N . ASP A 1 80 ? 5.302 -9.753 -15.175 1.00 92.06 80 ASP A N 1
ATOM 625 C CA . ASP A 1 80 ? 6.706 -9.825 -15.583 1.00 92.06 80 ASP A CA 1
ATOM 626 C C . ASP A 1 80 ? 7.176 -8.480 -16.157 1.00 92.06 80 ASP A C 1
ATOM 628 O O . ASP A 1 80 ? 6.452 -7.782 -16.872 1.00 92.06 80 ASP A O 1
ATOM 632 N N . ARG A 1 81 ? 8.433 -8.124 -15.873 1.00 91.94 81 ARG A N 1
ATOM 633 C CA . ARG A 1 81 ? 9.078 -6.978 -16.518 1.00 91.94 81 ARG A CA 1
ATOM 634 C C . ARG A 1 81 ? 9.513 -7.379 -17.919 1.00 91.94 81 ARG A C 1
ATOM 636 O O . ARG A 1 81 ? 10.198 -8.385 -18.101 1.00 91.94 81 ARG A O 1
ATOM 643 N N . VAL A 1 82 ? 9.151 -6.566 -18.898 1.00 94.00 82 VAL A N 1
ATOM 644 C CA . VAL A 1 82 ? 9.460 -6.815 -20.305 1.00 94.00 82 VAL A CA 1
ATOM 645 C C . VAL A 1 82 ? 10.058 -5.582 -20.957 1.00 94.00 82 VAL A C 1
ATOM 647 O O . VAL A 1 82 ? 9.790 -4.453 -20.548 1.00 94.00 82 VAL A O 1
ATOM 650 N N . SER A 1 83 ? 10.880 -5.815 -21.972 1.00 93.75 83 SER A N 1
ATOM 651 C CA . SER A 1 83 ? 11.407 -4.795 -22.866 1.00 93.75 83 SER A CA 1
ATOM 652 C C . SER A 1 83 ? 10.838 -5.018 -24.257 1.00 93.75 83 SER A C 1
ATOM 654 O O . SER A 1 83 ? 10.762 -6.151 -24.731 1.00 93.75 83 SER A O 1
ATOM 656 N N . VAL A 1 84 ? 10.445 -3.926 -24.901 1.00 93.12 84 VAL A N 1
ATOM 657 C CA . VAL A 1 84 ? 9.950 -3.908 -26.276 1.00 93.12 84 VAL A CA 1
ATOM 658 C C . VAL A 1 84 ? 10.976 -3.136 -27.100 1.00 93.12 84 VAL A C 1
ATOM 660 O O . VAL A 1 84 ? 11.225 -1.961 -26.833 1.00 93.12 84 VAL A O 1
ATOM 663 N N . HIS A 1 85 ? 11.623 -3.798 -28.063 1.00 88.69 85 HIS A N 1
ATOM 664 C CA . HIS A 1 85 ? 12.642 -3.204 -28.954 1.00 88.69 85 HIS A CA 1
ATOM 665 C C . HIS A 1 85 ? 13.839 -2.519 -28.269 1.00 88.69 85 HIS A C 1
ATOM 667 O O . HIS A 1 85 ? 14.512 -1.689 -28.881 1.00 88.69 85 HIS A O 1
ATOM 673 N N . GLY A 1 86 ? 14.112 -2.812 -26.992 1.00 83.75 86 GLY A N 1
ATOM 674 C CA . GLY A 1 86 ? 15.247 -2.229 -26.265 1.00 83.75 86 GLY A CA 1
ATOM 675 C C . GLY A 1 86 ? 15.188 -0.705 -26.084 1.00 83.75 86 GLY A C 1
ATOM 676 O O . GLY A 1 86 ? 16.200 -0.101 -25.733 1.00 83.75 86 GLY A O 1
ATOM 677 N N . LYS A 1 87 ? 14.036 -0.065 -26.325 1.00 79.69 87 LYS A N 1
ATOM 678 C CA . LYS A 1 87 ? 13.852 1.392 -26.224 1.00 79.69 87 LYS A CA 1
ATOM 679 C C . LYS A 1 87 ? 12.692 1.727 -25.291 1.00 79.69 87 LYS A C 1
ATOM 681 O O . LYS A 1 87 ? 11.743 0.960 -25.164 1.00 79.69 87 LYS A O 1
ATOM 686 N N . SER A 1 88 ? 12.755 2.900 -24.654 1.00 79.31 88 SER A N 1
ATOM 687 C CA . SER A 1 88 ? 11.617 3.433 -23.897 1.00 79.31 88 SER A CA 1
ATOM 688 C C . SER A 1 88 ? 10.493 3.767 -24.871 1.00 79.31 88 SER A C 1
ATOM 690 O O . SER A 1 88 ? 10.587 4.715 -25.657 1.00 79.31 88 SER A O 1
ATOM 692 N N . VAL A 1 89 ? 9.455 2.939 -24.862 1.00 77.94 89 VAL A N 1
ATOM 693 C CA . VAL A 1 89 ? 8.311 3.093 -25.749 1.00 77.94 89 VAL A CA 1
ATOM 694 C C . VAL A 1 89 ? 7.412 4.194 -25.198 1.00 77.94 89 VAL A C 1
ATOM 696 O O . VAL A 1 89 ? 6.736 4.014 -24.189 1.00 77.94 89 VAL A O 1
ATOM 699 N N . LYS A 1 90 ? 7.384 5.341 -25.880 1.00 83.38 90 LYS A N 1
ATOM 700 C CA . LYS A 1 90 ? 6.348 6.358 -25.676 1.00 83.38 90 LYS A CA 1
ATOM 701 C C . LYS A 1 90 ? 5.153 5.975 -26.539 1.00 83.38 90 LYS A C 1
ATOM 703 O O . LYS A 1 90 ? 5.225 6.086 -27.759 1.00 83.38 90 LYS A O 1
ATOM 708 N N . SER A 1 91 ? 4.080 5.498 -25.924 1.00 84.19 91 SER A N 1
ATOM 709 C CA . SER A 1 91 ? 2.887 5.059 -26.651 1.00 84.19 91 SER A CA 1
ATOM 710 C C . SER A 1 91 ? 1.745 6.040 -26.467 1.00 84.19 91 SER A C 1
ATOM 712 O O . SER A 1 91 ? 1.530 6.530 -25.372 1.00 84.19 91 SER A O 1
ATOM 714 N N . LEU A 1 92 ? 0.948 6.307 -27.497 1.00 85.25 92 LEU A N 1
ATOM 715 C CA . LEU A 1 92 ? -0.206 7.201 -27.351 1.00 85.25 92 LEU A CA 1
ATOM 716 C C . LEU A 1 92 ? -1.428 6.529 -26.705 1.00 85.25 92 LEU A C 1
ATOM 718 O O . LEU A 1 92 ? -2.404 7.212 -26.400 1.00 85.25 92 LEU A O 1
ATOM 722 N N . THR A 1 93 ? -1.404 5.213 -26.480 1.00 89.31 93 THR A N 1
ATOM 723 C CA . THR A 1 93 ? -2.604 4.484 -26.043 1.00 89.31 93 THR A CA 1
ATOM 724 C C . THR A 1 93 ? -2.731 4.383 -24.520 1.00 89.31 93 THR A C 1
ATOM 726 O O . THR A 1 93 ? -1.746 4.333 -23.782 1.00 89.31 93 THR A O 1
ATOM 729 N N . ASN A 1 94 ? -3.978 4.331 -24.050 1.00 94.38 94 ASN A N 1
ATOM 730 C CA . ASN A 1 94 ? -4.377 4.217 -22.642 1.00 94.38 94 ASN A CA 1
ATOM 731 C C . ASN A 1 94 ? -4.958 2.823 -22.305 1.00 94.38 94 ASN A C 1
ATOM 733 O O . ASN A 1 94 ? -5.828 2.696 -21.438 1.00 94.38 94 ASN A O 1
ATOM 737 N N . GLY A 1 95 ? -4.526 1.789 -23.038 1.00 92.69 95 GLY A N 1
ATOM 738 C CA . GLY A 1 95 ? -5.006 0.411 -22.870 1.00 92.69 95 GLY A CA 1
ATOM 739 C C . GLY A 1 95 ? -6.365 0.116 -23.521 1.00 92.69 95 GLY A C 1
ATOM 740 O O . GLY A 1 95 ? -6.952 -0.938 -23.260 1.00 92.69 95 GLY A O 1
ATOM 741 N N . ILE A 1 96 ? -6.874 1.028 -24.360 1.00 94.75 96 ILE A N 1
ATOM 742 C CA . ILE A 1 96 ? -8.052 0.822 -25.214 1.00 94.75 96 ILE A CA 1
ATOM 743 C C . ILE A 1 96 ? -7.586 0.554 -26.648 1.00 94.75 96 ILE A C 1
ATOM 745 O O . ILE A 1 96 ? -6.809 1.331 -27.198 1.00 94.75 96 ILE A O 1
ATOM 749 N N . TYR A 1 97 ? -8.096 -0.513 -27.259 1.00 92.25 97 TYR A N 1
ATOM 750 C CA . TYR A 1 97 ? -7.869 -0.845 -28.665 1.00 92.25 97 TYR A CA 1
ATOM 751 C C . TYR A 1 97 ? -9.202 -1.217 -29.310 1.00 92.25 97 TYR A C 1
ATOM 753 O O . TYR A 1 97 ? -9.968 -1.994 -28.739 1.00 92.25 97 TYR A O 1
ATOM 761 N N . GLU A 1 98 ? -9.514 -0.588 -30.447 1.00 94.12 98 GLU A N 1
ATOM 762 C CA . GLU A 1 98 ? -10.784 -0.766 -31.173 1.00 94.12 98 GLU A CA 1
ATOM 763 C C . GLU A 1 98 ? -12.034 -0.607 -30.281 1.00 94.12 98 GLU A C 1
ATOM 765 O O . GLU A 1 98 ? -12.987 -1.384 -30.335 1.00 94.12 98 GLU A O 1
ATOM 770 N N . GLY A 1 99 ? -12.016 0.386 -29.386 1.00 94.38 99 GLY A N 1
ATOM 771 C CA . GLY A 1 99 ? -13.134 0.682 -28.481 1.00 94.38 99 GLY A CA 1
ATOM 772 C C . GLY A 1 99 ? -13.306 -0.293 -27.309 1.00 94.38 99 GLY A C 1
ATOM 773 O O . GLY A 1 99 ? -14.169 -0.072 -26.461 1.00 94.38 99 GLY A O 1
ATOM 774 N N . LYS A 1 100 ? -12.476 -1.339 -27.200 1.00 95.12 100 LYS A N 1
ATOM 775 C CA . LYS A 1 100 ? -12.472 -2.273 -26.066 1.00 95.12 100 LYS A CA 1
ATOM 776 C C . LYS A 1 100 ? -11.303 -1.981 -25.132 1.00 95.12 100 LYS A C 1
ATOM 778 O O . LYS A 1 100 ? -10.178 -1.749 -25.571 1.00 95.12 100 LYS A O 1
ATOM 783 N N . ARG A 1 101 ? -11.568 -1.996 -23.824 1.00 95.69 101 ARG A N 1
ATOM 784 C CA . ARG A 1 101 ? -10.549 -1.795 -22.787 1.00 95.69 101 ARG A CA 1
ATOM 785 C C . ARG A 1 101 ? -9.943 -3.135 -22.377 1.00 95.69 101 ARG A C 1
ATOM 787 O O . ARG A 1 101 ? -10.678 -4.024 -21.961 1.00 95.69 101 ARG A O 1
ATOM 794 N N . TYR A 1 102 ? -8.617 -3.230 -22.435 1.00 96.25 102 TYR A N 1
ATOM 795 C CA . TYR A 1 102 ? -7.865 -4.423 -22.034 1.00 96.25 102 TYR A CA 1
ATOM 796 C C . TYR A 1 102 ? -7.180 -4.241 -20.677 1.00 96.25 102 TYR A C 1
ATOM 798 O O . TYR A 1 102 ? -7.175 -5.155 -19.862 1.00 96.25 102 TYR A O 1
ATOM 806 N N . PHE A 1 103 ? -6.637 -3.051 -20.406 1.00 96.12 103 PHE A N 1
ATOM 807 C CA . PHE A 1 103 ? -6.020 -2.718 -19.121 1.00 96.12 103 PHE A CA 1
ATOM 808 C C . PHE A 1 103 ? -6.146 -1.221 -18.808 1.00 96.12 103 PHE A C 1
ATOM 810 O O . PHE A 1 103 ? -6.494 -0.410 -19.670 1.00 96.12 103 PHE A O 1
ATOM 817 N N . TYR A 1 104 ? -5.903 -0.858 -17.549 1.00 96.00 104 TYR A N 1
ATOM 818 C CA . TYR A 1 104 ? -5.848 0.533 -17.106 1.00 96.00 104 TYR A CA 1
ATOM 819 C C . TYR A 1 104 ? -4.394 0.994 -17.053 1.00 96.00 104 TYR A C 1
ATOM 821 O O . TYR A 1 104 ? -3.575 0.398 -16.358 1.00 96.00 104 TYR A O 1
ATOM 829 N N . CYS A 1 105 ? -4.076 2.064 -17.774 1.00 94.50 105 CYS A N 1
ATOM 830 C CA . CYS A 1 105 ? -2.792 2.744 -17.681 1.00 94.50 105 CYS A CA 1
ATOM 831 C C . CYS A 1 105 ? -2.963 4.250 -17.901 1.00 94.50 105 CYS A C 1
ATOM 833 O O . CYS A 1 105 ? -3.983 4.719 -18.414 1.00 94.50 105 CYS A O 1
ATOM 835 N N . THR A 1 106 ? -1.948 5.009 -17.505 1.00 93.12 106 THR A N 1
ATOM 836 C CA . THR A 1 106 ? -1.818 6.426 -17.834 1.00 93.12 106 THR A CA 1
ATOM 837 C C . THR A 1 106 ? -1.609 6.607 -19.340 1.00 93.12 106 THR A C 1
ATOM 839 O O . THR A 1 106 ? -0.948 5.801 -20.001 1.00 93.12 106 THR A O 1
ATOM 842 N N . THR A 1 107 ? -2.146 7.693 -19.900 1.00 92.25 107 THR A N 1
ATOM 843 C CA . THR A 1 107 ? -1.872 8.088 -21.291 1.00 92.25 107 THR A CA 1
ATOM 844 C C . THR A 1 107 ? -0.358 8.187 -21.489 1.00 92.25 107 THR A C 1
ATOM 846 O O . THR A 1 107 ? 0.335 8.715 -20.618 1.00 92.25 107 THR A O 1
ATOM 849 N N . GLY A 1 108 ? 0.191 7.633 -22.571 1.00 89.00 108 GLY A N 1
ATOM 850 C CA . GLY A 1 108 ? 1.648 7.589 -22.756 1.00 89.00 108 GLY A CA 1
ATOM 851 C C . GLY A 1 108 ? 2.291 6.215 -22.525 1.00 89.00 108 GLY A C 1
ATOM 852 O O . GLY A 1 108 ? 3.408 5.988 -22.988 1.00 89.00 108 GLY A O 1
ATOM 853 N N . HIS A 1 109 ? 1.626 5.322 -21.779 1.00 90.44 109 HIS A N 1
ATOM 854 C CA . HIS A 1 109 ? 2.312 4.207 -21.110 1.00 90.44 109 HIS A CA 1
ATOM 855 C C . HIS A 1 109 ? 1.889 2.815 -21.587 1.00 90.44 109 HIS A C 1
ATOM 857 O O . HIS A 1 109 ? 2.668 1.873 -21.480 1.00 90.44 109 HIS A O 1
ATOM 863 N N . GLY A 1 110 ? 0.663 2.649 -22.092 1.00 92.12 110 GLY A N 1
ATOM 864 C CA . GLY A 1 110 ? 0.198 1.351 -22.583 1.00 92.12 110 GLY A CA 1
ATOM 865 C C . GLY A 1 110 ? 0.568 1.156 -24.040 1.00 92.12 110 GLY A C 1
ATOM 866 O O . GLY A 1 110 ? 0.280 2.032 -24.847 1.00 92.12 110 GLY A O 1
ATOM 867 N N . ILE A 1 111 ? 1.145 0.016 -24.407 1.00 94.19 111 ILE A N 1
ATOM 868 C CA . ILE A 1 111 ? 1.316 -0.379 -25.808 1.00 94.19 111 ILE A CA 1
ATOM 869 C C . ILE A 1 111 ? 0.838 -1.817 -26.002 1.00 94.19 111 ILE A C 1
ATOM 871 O O . ILE A 1 111 ? 1.021 -2.659 -25.125 1.00 94.19 111 ILE A O 1
ATOM 875 N N . MET A 1 112 ? 0.208 -2.085 -27.144 1.00 93.44 112 MET A N 1
ATOM 876 C CA . MET A 1 112 ? -0.087 -3.441 -27.600 1.00 93.44 112 MET A CA 1
ATOM 877 C C . MET A 1 112 ? 0.933 -3.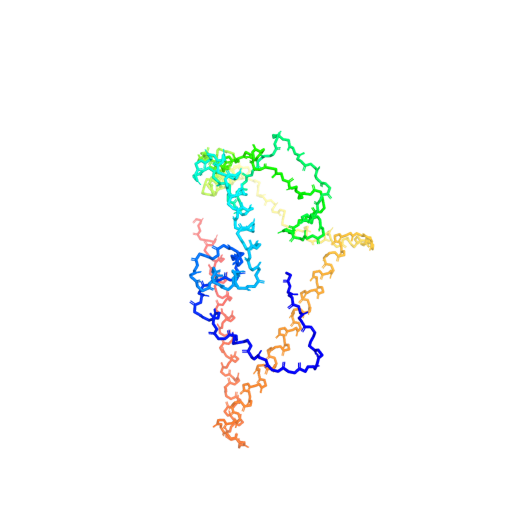823 -28.660 1.00 93.44 112 MET A C 1
ATOM 879 O O . MET A 1 112 ? 1.134 -3.079 -29.616 1.00 93.44 112 MET A O 1
ATOM 883 N N . VAL A 1 113 ? 1.604 -4.951 -28.452 1.00 93.00 113 VAL A N 1
ATOM 884 C CA . VAL A 1 113 ? 2.768 -5.364 -29.237 1.00 93.00 113 VAL A CA 1
ATOM 885 C C . VAL A 1 113 ? 2.662 -6.862 -29.520 1.00 93.00 113 VAL A C 1
ATOM 887 O O . VAL A 1 113 ? 2.223 -7.605 -28.635 1.00 93.00 113 VAL A O 1
ATOM 890 N N . PRO A 1 114 ? 3.059 -7.336 -30.715 1.00 91.56 114 PRO A N 1
ATOM 891 C CA . PRO A 1 114 ? 3.185 -8.760 -30.986 1.00 91.56 114 PRO A CA 1
ATOM 892 C C . PRO A 1 114 ? 4.124 -9.445 -29.991 1.00 91.56 114 PRO A C 1
ATOM 894 O O . PRO A 1 114 ? 5.197 -8.938 -29.673 1.00 91.56 114 PRO A O 1
ATOM 897 N N . TYR A 1 115 ? 3.765 -10.655 -29.564 1.00 88.50 115 TYR A N 1
ATOM 898 C CA . TYR A 1 115 ? 4.539 -11.412 -28.576 1.00 88.50 115 TYR A CA 1
ATOM 899 C C . TYR A 1 115 ? 6.014 -11.616 -28.978 1.00 88.50 115 TYR A C 1
ATOM 901 O O . TYR A 1 115 ? 6.900 -11.622 -28.132 1.00 88.50 115 TYR A O 1
ATOM 909 N N . ARG A 1 116 ? 6.286 -11.721 -30.285 1.00 87.88 116 ARG A N 1
ATOM 910 C CA . ARG A 1 116 ? 7.634 -11.910 -30.852 1.00 87.88 116 ARG A CA 1
ATOM 911 C C . ARG A 1 116 ? 8.595 -10.751 -30.565 1.00 87.88 116 ARG A C 1
ATOM 913 O O . ARG A 1 116 ? 9.802 -10.945 -30.612 1.00 87.88 116 ARG A O 1
ATOM 920 N N . GLU A 1 117 ? 8.073 -9.563 -30.283 1.00 90.38 117 GLU A N 1
ATOM 921 C CA . GLU A 1 117 ? 8.869 -8.359 -30.012 1.00 90.38 117 GLU A CA 1
ATOM 922 C C . GLU A 1 117 ? 9.083 -8.129 -28.508 1.00 90.38 117 GLU A C 1
ATOM 924 O O . GLU A 1 117 ? 9.798 -7.207 -28.105 1.00 90.38 117 GLU A O 1
ATOM 929 N N . VAL A 1 118 ? 8.455 -8.958 -27.668 1.00 92.88 118 VAL A N 1
ATOM 930 C CA . VAL A 1 118 ? 8.527 -8.861 -26.214 1.00 92.88 118 VAL A CA 1
ATOM 931 C C . VAL A 1 118 ? 9.701 -9.696 -25.719 1.00 92.88 118 VAL A C 1
ATOM 933 O O . VAL A 1 118 ? 9.697 -10.921 -25.802 1.00 92.88 118 VAL A O 1
ATOM 936 N N . VAL A 1 119 ? 10.700 -9.030 -25.146 1.00 92.81 119 VAL A N 1
ATOM 937 C CA . VAL A 1 119 ? 11.841 -9.689 -24.506 1.00 92.81 119 VAL A CA 1
ATOM 938 C C . VAL A 1 119 ? 11.661 -9.614 -22.997 1.00 92.81 119 VAL A C 1
ATOM 940 O O . VAL A 1 119 ? 11.582 -8.525 -22.422 1.00 92.81 119 VAL A O 1
ATOM 943 N N . LYS A 1 120 ? 11.599 -10.773 -22.333 1.00 93.19 120 LYS A N 1
ATOM 944 C CA . LYS A 1 120 ? 11.521 -10.833 -20.871 1.00 93.19 120 LYS A CA 1
ATOM 945 C C . LYS A 1 120 ? 12.797 -10.250 -20.273 1.00 93.19 120 LYS A C 1
ATOM 947 O O . LYS A 1 120 ? 13.898 -10.722 -20.552 1.00 93.19 120 LYS A O 1
ATOM 952 N N . LEU A 1 121 ? 12.648 -9.217 -19.450 1.00 91.00 121 LEU A N 1
ATOM 953 C CA . LEU A 1 121 ? 13.769 -8.691 -18.690 1.00 91.00 121 LEU A CA 1
ATOM 954 C C . LEU A 1 121 ? 14.065 -9.666 -17.560 1.00 91.00 121 LEU A C 1
ATOM 956 O O . LEU A 1 121 ? 13.154 -10.122 -16.863 1.00 91.00 121 LEU A O 1
ATOM 960 N N . GLN A 1 122 ? 15.346 -9.967 -17.367 1.00 88.25 122 GLN A N 1
ATOM 961 C CA . GLN A 1 122 ? 15.762 -10.689 -16.175 1.00 88.25 122 GLN A CA 1
ATOM 962 C C . GLN A 1 122 ? 15.303 -9.882 -14.956 1.00 88.25 122 GLN A C 1
ATOM 964 O O . GLN A 1 122 ? 15.478 -8.653 -14.941 1.00 88.25 122 GLN A O 1
ATOM 969 N N . PRO A 1 123 ? 14.668 -10.523 -13.956 1.00 83.38 123 PRO A N 1
ATOM 970 C CA . PRO A 1 123 ? 14.355 -9.830 -12.724 1.00 83.38 123 PRO A CA 1
ATOM 971 C C . PRO A 1 123 ? 15.656 -9.228 -12.209 1.00 83.38 123 PRO A C 1
ATOM 973 O O . PRO A 1 123 ? 16.704 -9.874 -12.256 1.00 83.38 123 PRO A O 1
ATOM 976 N N . TYR A 1 124 ? 15.595 -7.974 -11.760 1.00 81.19 124 TYR A N 1
ATOM 977 C CA . TYR A 1 124 ? 16.745 -7.361 -11.118 1.00 81.19 124 TYR A CA 1
ATOM 978 C C . TYR A 1 124 ? 17.150 -8.286 -9.974 1.00 81.19 124 TYR A C 1
ATOM 980 O O . TYR A 1 124 ? 16.386 -8.458 -9.018 1.00 81.19 124 TYR A O 1
ATOM 988 N N . VAL A 1 125 ? 18.307 -8.933 -10.115 1.00 78.12 125 VAL A N 1
ATOM 989 C CA . VAL A 1 125 ? 18.909 -9.697 -9.032 1.00 78.12 125 VAL A CA 1
ATOM 990 C C . VAL A 1 125 ? 19.071 -8.673 -7.928 1.00 78.12 125 VAL A C 1
ATOM 992 O O . VAL A 1 125 ? 19.808 -7.701 -8.104 1.00 78.12 125 VAL A O 1
ATOM 995 N N . LYS A 1 126 ? 18.285 -8.817 -6.849 1.00 67.50 126 LYS A N 1
ATOM 996 C CA . LYS A 1 126 ? 18.413 -7.961 -5.667 1.00 67.50 126 LYS A CA 1
ATOM 997 C C . LYS A 1 126 ? 19.905 -7.851 -5.400 1.00 67.50 126 LYS A C 1
ATOM 999 O O . LYS A 1 126 ? 20.573 -8.882 -5.396 1.00 67.50 126 LYS A O 1
ATOM 1004 N N . THR A 1 127 ? 20.375 -6.608 -5.317 1.00 64.88 127 THR A N 1
ATOM 1005 C CA . THR A 1 127 ? 21.785 -6.215 -5.217 1.00 64.88 127 THR A CA 1
ATOM 1006 C C . THR A 1 127 ? 22.628 -7.325 -4.596 1.00 64.88 127 THR A C 1
ATOM 1008 O O . THR A 1 127 ? 22.237 -7.781 -3.513 1.00 64.88 127 THR A O 1
ATOM 1011 N N . PRO A 1 128 ? 23.740 -7.754 -5.234 1.00 61.97 128 PRO A N 1
ATOM 1012 C CA . PRO A 1 128 ? 24.651 -8.724 -4.623 1.00 61.97 128 PRO A CA 1
ATOM 1013 C C . PRO A 1 128 ? 24.885 -8.298 -3.179 1.00 61.97 128 PRO A C 1
ATOM 1015 O O . PRO A 1 128 ? 25.011 -7.095 -2.958 1.00 61.97 128 PRO A O 1
ATOM 1018 N N . SER A 1 129 ? 24.834 -9.242 -2.227 1.00 62.06 129 SER A N 1
ATOM 1019 C CA . SER A 1 129 ? 24.864 -8.968 -0.784 1.00 62.06 129 SER A CA 1
ATOM 1020 C C . SER A 1 129 ? 25.909 -7.900 -0.502 1.00 62.06 129 SER A C 1
ATOM 1022 O O . SER A 1 129 ? 27.112 -8.167 -0.549 1.00 62.06 129 SER A O 1
ATOM 1024 N N . LEU A 1 130 ? 25.439 -6.666 -0.333 1.00 57.31 130 LEU A N 1
ATOM 1025 C CA . LEU A 1 130 ? 26.322 -5.531 -0.246 1.00 57.31 130 LEU A CA 1
ATOM 1026 C C . LEU A 1 130 ? 27.024 -5.688 1.092 1.00 57.31 130 LEU A C 1
ATOM 1028 O O . LEU A 1 130 ? 26.444 -5.415 2.141 1.00 57.31 130 LEU A O 1
ATOM 1032 N N . ASN A 1 131 ? 28.287 -6.096 1.045 1.00 55.19 131 ASN A N 1
ATOM 1033 C CA . ASN A 1 131 ? 29.246 -5.749 2.077 1.00 55.19 131 ASN A CA 1
ATOM 1034 C C . ASN A 1 131 ? 29.462 -4.224 1.946 1.00 55.19 131 ASN A C 1
ATOM 1036 O O . ASN A 1 131 ? 30.442 -3.752 1.375 1.00 55.19 131 ASN A O 1
ATOM 1040 N N . ASN A 1 132 ? 28.414 -3.461 2.284 1.00 57.22 132 ASN A N 1
ATOM 1041 C CA . ASN A 1 132 ? 28.213 -2.079 1.875 1.00 57.22 132 ASN A CA 1
ATOM 1042 C C . ASN A 1 132 ? 29.054 -1.171 2.766 1.00 57.22 132 ASN A C 1
ATOM 1044 O O . ASN A 1 132 ? 28.606 -0.733 3.819 1.00 57.22 132 ASN A O 1
ATOM 1048 N N . ILE A 1 133 ? 30.271 -0.855 2.335 1.00 62.28 133 ILE A N 1
ATOM 1049 C CA . ILE A 1 133 ? 31.128 0.120 3.027 1.00 62.28 133 ILE A CA 1
ATOM 1050 C C . ILE A 1 133 ? 30.437 1.500 3.082 1.00 62.28 133 ILE A C 1
ATOM 1052 O O . ILE A 1 133 ? 30.603 2.251 4.037 1.00 62.28 133 ILE A O 1
ATOM 1056 N N . MET A 1 134 ? 29.604 1.812 2.083 1.00 69.69 134 MET A N 1
ATOM 1057 C CA . MET A 1 134 ? 28.886 3.089 1.957 1.00 69.69 134 MET A CA 1
ATOM 1058 C C . MET A 1 134 ? 27.666 3.208 2.884 1.00 69.69 134 MET A C 1
ATOM 1060 O O . MET A 1 134 ? 27.178 4.312 3.109 1.00 69.69 134 MET A O 1
ATOM 1064 N N . PHE A 1 135 ? 27.166 2.089 3.416 1.00 69.31 135 PHE A N 1
ATOM 1065 C CA . PHE A 1 135 ? 26.021 2.054 4.327 1.00 69.31 135 PHE A CA 1
ATOM 1066 C C . PHE A 1 135 ? 26.326 1.060 5.451 1.00 69.31 135 PHE A C 1
ATOM 1068 O O . PHE A 1 135 ? 25.915 -0.101 5.360 1.00 69.31 135 PHE A O 1
ATOM 1075 N N . PRO A 1 136 ? 27.072 1.496 6.485 1.00 76.62 136 PRO A N 1
ATOM 1076 C CA . PRO A 1 136 ? 27.436 0.639 7.601 1.00 76.62 136 PRO A CA 1
ATOM 1077 C C . PRO A 1 136 ? 26.181 0.062 8.254 1.00 76.62 136 PRO A C 1
ATOM 1079 O O . PRO A 1 136 ? 25.115 0.689 8.257 1.00 76.62 136 PRO A O 1
ATOM 1082 N N . SER A 1 137 ? 26.300 -1.131 8.833 1.00 82.31 137 SER A N 1
ATOM 1083 C CA . SER A 1 137 ? 25.191 -1.698 9.598 1.00 82.31 137 SER A CA 1
ATOM 1084 C C . SER A 1 137 ? 24.823 -0.763 10.754 1.00 82.31 137 SER A C 1
ATOM 1086 O O . SER A 1 137 ? 25.665 -0.020 11.260 1.00 82.31 137 SER A O 1
ATOM 1088 N N . TYR A 1 138 ? 23.569 -0.802 11.209 1.00 83.75 138 TYR A N 1
ATOM 1089 C CA . TYR A 1 138 ? 23.122 0.033 12.330 1.00 83.75 138 TYR A CA 1
ATOM 1090 C C . TYR A 1 138 ? 24.052 -0.087 13.551 1.00 83.75 138 TYR A C 1
ATOM 1092 O O . TYR A 1 138 ? 24.405 0.917 14.163 1.00 83.75 138 TYR A O 1
ATOM 1100 N N . ASN A 1 139 ? 24.535 -1.301 13.830 1.00 85.25 139 ASN A N 1
ATOM 1101 C CA . ASN A 1 139 ? 25.482 -1.570 14.912 1.00 85.25 139 ASN A CA 1
ATOM 1102 C C . ASN A 1 139 ? 26.841 -0.883 14.688 1.00 85.25 139 ASN A C 1
ATOM 1104 O O . ASN A 1 139 ? 27.403 -0.330 15.628 1.00 85.25 139 ASN A O 1
ATOM 1108 N N . GLN A 1 140 ? 27.348 -0.859 13.450 1.00 85.38 140 GLN A N 1
ATOM 1109 C CA . GLN A 1 140 ? 28.575 -0.131 13.102 1.00 85.38 140 GLN A CA 1
ATOM 1110 C C . GLN A 1 140 ? 28.390 1.385 13.230 1.00 85.38 140 GLN A C 1
ATOM 1112 O O . GLN A 1 140 ? 29.266 2.061 13.760 1.00 85.38 140 GLN A O 1
ATOM 1117 N N . VAL A 1 141 ? 27.239 1.922 12.805 1.00 86.69 141 VAL A N 1
ATOM 1118 C CA . VAL A 1 141 ? 26.917 3.349 12.974 1.00 86.69 141 VAL A CA 1
ATOM 1119 C C . VAL A 1 141 ? 26.797 3.716 14.455 1.00 86.69 141 VAL A C 1
ATOM 1121 O O . VAL A 1 141 ? 27.295 4.765 14.853 1.00 86.69 141 VAL A O 1
ATOM 1124 N N . ARG A 1 142 ? 26.160 2.869 15.276 1.00 88.62 142 ARG A N 1
ATOM 1125 C CA . ARG A 1 142 ? 26.032 3.082 16.726 1.00 88.62 142 ARG A CA 1
ATOM 1126 C C . ARG A 1 142 ? 27.408 3.120 17.393 1.00 88.62 142 ARG A C 1
ATOM 1128 O O . ARG A 1 142 ? 27.702 4.088 18.084 1.00 88.62 142 ARG A O 1
ATOM 1135 N N . LYS A 1 143 ? 28.267 2.140 17.099 1.00 94.06 143 LYS A N 1
ATOM 1136 C CA . LYS A 1 143 ? 29.641 2.073 17.621 1.00 94.06 143 LYS A CA 1
ATOM 1137 C C . LYS A 1 143 ? 30.481 3.284 17.200 1.00 94.06 143 LYS A C 1
ATOM 1139 O O . LYS A 1 143 ? 31.116 3.904 18.037 1.00 94.06 143 LYS A O 1
ATOM 1144 N N . ALA A 1 144 ? 30.408 3.690 15.930 1.00 89.19 144 ALA A N 1
ATOM 1145 C CA . ALA A 1 144 ? 31.123 4.870 15.438 1.00 89.19 144 ALA A CA 1
ATOM 1146 C C . ALA A 1 144 ? 30.631 6.190 16.070 1.00 89.19 144 ALA A C 1
ATOM 1148 O O . ALA A 1 144 ? 31.396 7.147 16.172 1.00 89.19 144 ALA A O 1
ATOM 1149 N N . ARG A 1 145 ? 29.355 6.272 16.479 1.00 89.75 145 ARG A N 1
ATOM 1150 C CA . ARG A 1 145 ? 28.830 7.426 17.230 1.00 89.75 145 ARG A CA 1
ATOM 1151 C C . ARG A 1 145 ? 29.374 7.458 18.654 1.00 89.75 145 ARG A C 1
ATOM 1153 O O . ARG A 1 145 ? 29.850 8.513 19.050 1.00 89.75 145 ARG A O 1
ATOM 1160 N N . GLN A 1 146 ? 29.376 6.317 19.342 1.00 93.38 146 GLN A N 1
ATOM 1161 C CA . GLN A 1 146 ? 29.957 6.184 20.683 1.00 93.38 146 GLN A CA 1
ATOM 1162 C C . GLN A 1 146 ? 31.446 6.552 20.681 1.00 93.38 146 GLN A C 1
ATOM 1164 O O . GLN A 1 146 ? 31.860 7.433 21.421 1.00 93.38 146 GLN A O 1
ATOM 1169 N N . GLU A 1 147 ? 32.232 5.996 19.754 1.00 94.75 147 GLU A N 1
ATOM 1170 C CA . GLU A 1 147 ? 33.659 6.330 19.617 1.00 94.75 147 GLU A CA 1
ATOM 1171 C C . GLU A 1 147 ? 33.875 7.832 19.346 1.00 94.75 147 GLU A C 1
ATOM 1173 O O . GLU A 1 147 ? 34.801 8.450 19.869 1.00 94.75 147 GLU A O 1
ATOM 1178 N N . ARG A 1 148 ? 33.004 8.464 18.548 1.00 92.69 148 ARG A N 1
ATOM 1179 C CA . ARG A 1 148 ? 33.070 9.912 18.303 1.00 92.69 148 ARG A CA 1
ATOM 1180 C C . ARG A 1 148 ? 32.742 10.725 19.557 1.00 92.69 148 ARG A C 1
ATOM 1182 O O . ARG A 1 148 ? 33.346 11.780 19.750 1.00 92.69 148 ARG A O 1
ATOM 1189 N N . GLU A 1 149 ? 31.780 10.279 20.354 1.00 85.88 149 GLU A N 1
ATOM 1190 C CA . GLU A 1 149 ? 31.402 10.910 21.620 1.00 85.88 149 GLU A CA 1
ATOM 1191 C C . GLU A 1 149 ? 32.541 10.805 22.639 1.00 85.88 149 GLU A C 1
ATOM 1193 O O . GLU A 1 149 ? 32.938 11.833 23.180 1.00 85.88 149 GLU A O 1
ATOM 1198 N N . GLU A 1 150 ? 33.164 9.633 22.782 1.00 93.50 150 GLU A N 1
ATOM 1199 C CA . GLU A 1 150 ? 34.347 9.425 23.631 1.00 93.50 150 GLU A CA 1
ATOM 1200 C C . GLU A 1 150 ? 35.521 10.327 23.215 1.00 93.50 150 GLU A C 1
ATOM 1202 O O . GLU A 1 150 ? 36.154 10.972 24.054 1.00 93.50 150 GLU A O 1
ATOM 1207 N N . ILE A 1 151 ? 35.797 10.433 21.908 1.00 92.44 151 ILE A N 1
ATOM 1208 C CA . ILE A 1 151 ? 36.850 11.318 21.381 1.00 92.44 151 ILE A CA 1
ATOM 1209 C C . ILE A 1 151 ? 36.542 12.784 21.705 1.00 92.44 151 ILE A C 1
ATOM 1211 O O . ILE A 1 151 ? 37.439 13.532 22.105 1.00 92.44 151 ILE A O 1
ATOM 1215 N N . LEU A 1 152 ? 35.289 13.213 21.521 1.00 82.00 152 LEU A N 1
ATOM 1216 C CA . LEU A 1 152 ? 34.863 14.570 21.858 1.00 82.00 152 LEU A CA 1
ATOM 1217 C C . LEU A 1 152 ? 35.000 14.826 23.358 1.00 82.00 152 LEU A C 1
ATOM 1219 O O . LEU A 1 152 ? 35.538 15.859 23.752 1.00 82.00 152 LEU A O 1
ATOM 1223 N N . GLU A 1 153 ? 34.564 13.894 24.195 1.00 86.31 153 GLU A N 1
ATOM 1224 C CA . GLU A 1 153 ? 34.633 14.029 25.643 1.00 86.31 153 GLU A CA 1
ATOM 1225 C C . GLU A 1 153 ? 36.082 14.107 26.138 1.00 86.31 153 GLU A C 1
ATOM 1227 O O . GLU A 1 153 ? 36.431 15.023 26.886 1.00 86.31 153 GLU A O 1
ATOM 1232 N N . ALA A 1 154 ? 36.959 13.221 25.659 1.00 89.12 154 ALA A N 1
ATOM 1233 C CA . ALA A 1 154 ? 38.388 13.259 25.957 1.00 89.12 154 ALA A CA 1
ATOM 1234 C C . ALA A 1 154 ? 39.020 14.593 25.524 1.00 89.12 154 ALA A C 1
ATOM 1236 O O . ALA A 1 154 ? 39.794 15.202 26.272 1.00 89.12 154 ALA A O 1
ATOM 1237 N N . PHE A 1 155 ? 38.641 15.097 24.345 1.00 89.88 155 PHE A N 1
ATOM 1238 C CA . PHE A 1 155 ? 39.073 16.402 23.857 1.00 89.88 155 PHE A CA 1
ATOM 1239 C C . PHE A 1 155 ? 38.640 17.540 24.794 1.00 89.88 155 PHE A C 1
ATOM 1241 O O . PHE A 1 155 ? 39.465 18.391 25.135 1.00 89.88 155 PHE A O 1
ATOM 1248 N N . TYR A 1 156 ? 37.394 17.544 25.275 1.00 83.50 156 TYR A N 1
ATOM 1249 C CA . TYR A 1 156 ? 36.913 18.555 26.224 1.00 83.50 156 TYR A CA 1
ATOM 1250 C C . TYR A 1 156 ? 37.558 18.433 27.609 1.00 83.50 156 TYR A C 1
ATOM 1252 O O . TYR A 1 156 ? 37.974 19.453 28.166 1.00 83.50 156 TYR A O 1
ATOM 1260 N N . ARG A 1 157 ? 37.729 17.212 28.137 1.00 85.19 157 ARG A N 1
ATOM 1261 C CA . ARG A 1 157 ? 38.449 16.960 29.399 1.00 85.19 157 ARG A CA 1
ATOM 1262 C C . ARG A 1 157 ? 39.873 17.516 29.343 1.00 85.19 157 ARG A C 1
ATOM 1264 O O . ARG A 1 157 ? 40.319 18.151 30.294 1.00 85.19 157 ARG A O 1
ATOM 1271 N N . SER A 1 158 ? 40.560 17.349 28.211 1.00 86.81 158 SER A N 1
ATOM 1272 C CA . SER A 1 158 ? 41.938 17.830 28.033 1.00 86.81 158 SER A CA 1
ATOM 1273 C C . SER A 1 158 ? 42.075 19.357 27.958 1.00 86.81 158 SER A C 1
ATOM 1275 O O . SER A 1 158 ? 43.136 19.890 28.274 1.00 86.81 158 SER A O 1
ATOM 1277 N N . ARG A 1 159 ? 41.021 20.080 27.551 1.00 82.12 159 ARG A N 1
ATOM 1278 C CA . ARG A 1 159 ? 41.080 21.532 27.301 1.00 82.12 159 ARG A CA 1
ATOM 1279 C C . ARG A 1 159 ? 40.535 22.403 28.432 1.00 82.12 159 ARG A C 1
ATOM 1281 O O . ARG A 1 159 ? 40.486 23.619 28.242 1.00 82.12 159 ARG A O 1
ATOM 1288 N N . SER A 1 160 ? 40.084 21.810 29.547 1.00 70.44 160 SER A N 1
ATOM 1289 C CA . SER A 1 160 ? 39.520 22.509 30.727 1.00 70.44 160 SER A CA 1
ATOM 1290 C C . SER A 1 160 ? 38.546 23.653 30.384 1.00 70.44 160 SER A C 1
ATOM 1292 O O . SER A 1 160 ? 38.337 24.590 31.151 1.00 70.44 160 SER A O 1
ATOM 1294 N N . THR A 1 161 ? 37.906 23.559 29.218 1.00 63.00 161 THR A N 1
ATOM 1295 C CA . THR A 1 161 ? 36.875 24.466 28.730 1.00 63.00 161 THR A CA 1
ATOM 1296 C C . THR A 1 161 ? 35.600 23.657 28.762 1.00 63.00 161 THR A C 1
ATOM 1298 O O . THR A 1 161 ? 35.331 22.853 27.871 1.00 63.00 161 THR A O 1
ATOM 1301 N N . SER A 1 162 ? 34.842 23.823 29.844 1.00 57.47 162 SER A N 1
ATOM 1302 C CA . SER A 1 162 ? 33.515 23.236 29.951 1.00 57.47 162 SER A CA 1
ATOM 1303 C C . SER A 1 162 ? 32.698 23.644 28.718 1.00 57.47 162 SER A C 1
ATOM 1305 O O . SER A 1 162 ? 32.696 24.828 28.350 1.00 57.47 162 SER A O 1
ATOM 1307 N N . PRO A 1 163 ? 32.027 22.697 28.038 1.00 55.72 163 PRO A N 1
ATOM 1308 C CA . PRO A 1 163 ? 31.147 23.031 26.937 1.00 55.72 163 PRO A CA 1
ATOM 1309 C C . PRO A 1 163 ? 30.077 23.963 27.496 1.00 55.72 163 PRO A C 1
ATOM 1311 O O . PRO A 1 163 ? 29.223 23.549 28.281 1.00 55.72 163 PRO A O 1
ATOM 1314 N N . LYS A 1 164 ? 30.114 25.243 27.118 1.00 58.62 164 LYS A N 1
ATOM 1315 C CA . LYS A 1 164 ? 28.933 26.091 27.246 1.00 58.62 164 LYS A CA 1
ATOM 1316 C C . LYS A 1 164 ? 27.909 25.470 26.314 1.00 58.62 164 LYS A C 1
ATOM 1318 O O . LYS A 1 164 ? 27.949 25.698 25.108 1.00 58.62 164 LYS A O 1
ATOM 1323 N N . LEU A 1 165 ? 27.069 24.608 26.881 1.00 48.38 165 LEU A N 1
ATOM 1324 C CA . LEU A 1 165 ? 25.877 24.067 26.258 1.00 48.38 165 LEU A CA 1
ATOM 1325 C C . LEU A 1 165 ? 25.181 25.240 25.572 1.00 48.38 165 LEU A C 1
ATOM 1327 O O . LEU A 1 165 ? 24.597 26.098 26.236 1.00 48.38 165 LEU A O 1
ATOM 1331 N N . TYR A 1 166 ? 25.240 25.283 24.241 1.00 51.91 166 TYR A N 1
ATOM 1332 C CA . TYR A 1 166 ? 24.295 26.047 23.437 1.00 51.91 166 TYR A CA 1
ATOM 1333 C C . TYR A 1 166 ? 22.951 25.326 23.555 1.00 51.91 166 TYR A C 1
ATOM 1335 O O . TYR A 1 166 ? 22.465 24.645 22.657 1.00 51.91 166 TYR A O 1
ATOM 1343 N N . SER A 1 167 ? 22.401 25.426 24.759 1.00 47.78 167 SER A N 1
ATOM 1344 C CA . SER A 1 167 ? 21.090 24.990 25.157 1.00 47.78 167 SER A CA 1
ATOM 1345 C C . SER A 1 167 ? 20.080 25.789 24.341 1.00 47.78 167 SER A C 1
ATOM 1347 O O . SER A 1 167 ? 19.909 26.989 24.521 1.00 47.78 167 SER A O 1
ATOM 1349 N N . THR A 1 168 ? 19.465 25.103 23.384 1.00 51.00 168 THR A N 1
ATOM 1350 C CA . THR A 1 168 ? 18.017 25.111 23.121 1.00 51.00 168 THR A CA 1
ATOM 1351 C C . THR A 1 168 ? 17.259 26.443 22.961 1.00 51.00 168 THR A C 1
ATOM 1353 O O . THR A 1 168 ? 16.032 26.429 22.973 1.00 51.00 168 THR A O 1
ATOM 1356 N N . GLN A 1 169 ? 17.903 27.582 22.696 1.00 46.47 169 GLN A N 1
ATOM 1357 C CA . GLN A 1 169 ? 17.180 28.851 22.481 1.00 46.47 169 GLN A CA 1
ATOM 1358 C C . GLN A 1 169 ? 16.685 29.103 21.042 1.00 46.47 169 GLN A C 1
ATOM 1360 O O . GLN A 1 169 ? 16.005 30.094 20.795 1.00 46.47 169 GLN A O 1
ATOM 1365 N N . ASN A 1 170 ? 16.898 28.183 20.095 1.00 44.69 170 ASN A N 1
ATOM 1366 C CA . ASN A 1 170 ? 16.388 28.311 18.718 1.00 44.69 170 ASN A CA 1
ATOM 1367 C C . ASN A 1 170 ? 15.092 27.522 18.452 1.00 44.69 170 ASN A C 1
ATOM 1369 O O . ASN A 1 170 ? 14.922 26.935 17.387 1.00 44.69 170 ASN A O 1
ATOM 1373 N N . LYS A 1 171 ? 14.138 27.520 19.395 1.00 49.62 171 LYS A N 1
ATOM 1374 C CA . LYS A 1 171 ? 12.749 27.087 19.115 1.00 49.62 171 LYS A CA 1
ATOM 1375 C C . LYS A 1 171 ? 11.787 28.239 18.786 1.00 49.62 171 LYS A C 1
ATOM 1377 O O . LYS A 1 171 ? 10.654 27.975 18.403 1.00 49.62 171 LYS A O 1
ATOM 1382 N N . HIS A 1 172 ? 12.231 29.499 18.848 1.00 45.22 172 HIS A N 1
ATOM 1383 C CA . HIS A 1 172 ? 11.358 30.672 18.666 1.00 45.22 172 HIS A CA 1
ATOM 1384 C C . HIS A 1 172 ? 11.467 31.419 17.319 1.00 45.22 172 HIS A C 1
ATOM 1386 O O . HIS A 1 172 ? 10.842 32.464 17.177 1.00 45.22 172 HIS A O 1
ATOM 1392 N N . GLN A 1 173 ? 12.185 30.920 16.301 1.00 45.25 173 GLN A N 1
ATOM 1393 C CA . GLN A 1 173 ? 12.450 31.710 15.075 1.00 45.25 173 GLN A CA 1
ATOM 1394 C C . GLN A 1 173 ? 11.853 31.214 13.743 1.00 45.25 173 GLN A C 1
ATOM 1396 O O . GLN A 1 173 ? 12.228 31.733 12.696 1.00 45.25 173 GLN A O 1
ATOM 1401 N N . LEU A 1 174 ? 10.876 30.297 13.721 1.00 50.84 174 LEU A N 1
ATOM 1402 C CA . LEU A 1 174 ? 10.185 29.947 12.461 1.00 50.84 174 LEU A CA 1
ATOM 1403 C C . LEU A 1 174 ? 8.651 29.913 12.546 1.00 50.84 174 LEU A C 1
ATOM 1405 O O . LEU A 1 174 ? 8.003 29.237 11.758 1.00 50.84 174 LEU A O 1
ATOM 1409 N N . SER A 1 175 ? 8.038 30.745 13.393 1.00 47.94 175 SER A N 1
ATOM 1410 C CA . SER A 1 175 ? 6.689 31.260 13.098 1.00 47.94 175 SER A CA 1
ATOM 1411 C C . SER A 1 175 ? 6.778 32.499 12.202 1.00 47.94 175 SER A C 1
ATOM 1413 O O . SER A 1 175 ? 6.068 33.486 12.400 1.00 47.94 175 SER A O 1
ATOM 1415 N N . ARG A 1 176 ? 7.678 32.480 11.211 1.00 46.41 176 ARG A N 1
ATOM 1416 C CA . ARG A 1 176 ? 7.537 33.374 10.069 1.00 46.41 176 ARG A CA 1
ATOM 1417 C C . ARG A 1 176 ? 6.305 32.848 9.350 1.00 46.41 176 ARG A C 1
ATOM 1419 O O . ARG A 1 176 ? 6.364 31.823 8.676 1.00 46.41 176 ARG A O 1
ATOM 1426 N N . VAL A 1 177 ? 5.177 33.505 9.598 1.00 52.28 177 VAL A N 1
ATOM 1427 C CA . VAL A 1 177 ? 3.976 33.425 8.774 1.00 52.28 177 VAL A CA 1
ATOM 1428 C C . VAL A 1 177 ? 4.419 33.867 7.382 1.00 52.28 177 VAL A C 1
ATOM 1430 O O . VAL A 1 177 ? 4.346 35.037 7.025 1.00 52.28 177 VAL A O 1
ATOM 1433 N N . LEU A 1 178 ? 5.005 32.938 6.628 1.00 52.66 178 LEU A N 1
ATOM 1434 C CA . LEU A 1 178 ? 5.086 33.037 5.188 1.00 52.66 178 LEU A CA 1
ATOM 1435 C C . LEU A 1 178 ? 3.629 33.128 4.772 1.00 52.66 178 LEU A C 1
ATOM 1437 O O . LEU A 1 178 ? 2.864 32.191 5.003 1.00 52.66 178 LEU A O 1
ATOM 1441 N N . THR A 1 179 ? 3.233 34.299 4.285 1.00 60.31 179 THR A N 1
ATOM 1442 C CA . THR A 1 179 ? 1.975 34.502 3.579 1.00 60.31 179 THR A CA 1
ATOM 1443 C C . THR A 1 179 ? 1.889 33.389 2.550 1.00 60.31 179 THR A C 1
ATOM 1445 O O . THR A 1 179 ? 2.607 33.415 1.552 1.00 60.31 179 THR A O 1
ATOM 1448 N N . ALA A 1 180 ? 1.132 32.343 2.882 1.00 61.06 180 ALA A N 1
ATOM 1449 C CA . ALA A 1 180 ? 1.036 31.159 2.058 1.00 61.06 180 ALA A CA 1
ATOM 1450 C C . ALA A 1 180 ? 0.442 31.624 0.737 1.00 61.06 180 ALA A C 1
ATOM 1452 O O . ALA A 1 180 ? -0.670 32.159 0.716 1.00 61.06 180 ALA A O 1
ATOM 1453 N N . ASP A 1 181 ? 1.216 31.493 -0.337 1.00 72.44 181 ASP A N 1
ATOM 1454 C CA . ASP A 1 181 ? 0.710 31.760 -1.668 1.00 72.44 181 ASP A CA 1
ATOM 1455 C C . ASP A 1 181 ? -0.530 30.883 -1.851 1.00 72.44 181 ASP A C 1
ATOM 1457 O O . ASP A 1 181 ? -0.474 29.654 -1.765 1.00 72.44 181 ASP A O 1
ATOM 1461 N N . THR A 1 182 ? -1.678 31.529 -2.047 1.00 75.94 182 THR A N 1
ATOM 1462 C CA . THR A 1 182 ? -2.971 30.857 -2.220 1.00 75.94 182 THR A CA 1
ATOM 1463 C C . THR A 1 182 ? -2.972 29.863 -3.387 1.00 75.94 182 THR A C 1
ATOM 1465 O O . THR A 1 182 ? -3.868 29.018 -3.474 1.00 75.94 182 THR A O 1
ATOM 1468 N N . ASN A 1 183 ? -1.960 29.920 -4.262 1.00 84.12 183 ASN A N 1
ATOM 1469 C CA . ASN A 1 183 ? -1.766 29.007 -5.377 1.00 84.12 183 ASN A CA 1
ATOM 1470 C C . ASN A 1 183 ? -0.708 27.917 -5.167 1.00 84.12 183 ASN A C 1
ATOM 1472 O O . ASN A 1 183 ? -0.590 27.057 -6.040 1.00 84.12 183 ASN A O 1
ATOM 1476 N N . ASP A 1 184 ? -0.017 27.867 -4.027 1.00 88.06 184 ASP A N 1
ATOM 1477 C CA . ASP A 1 184 ? 0.933 26.792 -3.744 1.00 88.06 184 ASP A CA 1
ATOM 1478 C C . ASP A 1 184 ? 0.215 25.431 -3.649 1.00 88.06 184 ASP A C 1
ATOM 1480 O O . ASP A 1 184 ? -0.691 25.209 -2.832 1.00 88.06 184 ASP A O 1
ATOM 1484 N N . MET A 1 185 ? 0.622 24.497 -4.511 1.00 83.44 185 MET A N 1
ATOM 1485 C CA . MET A 1 185 ? 0.084 23.139 -4.543 1.00 83.44 185 MET A CA 1
ATOM 1486 C C . MET A 1 185 ? 0.367 22.382 -3.242 1.00 83.44 185 MET A C 1
ATOM 1488 O O . MET A 1 185 ? -0.498 21.632 -2.793 1.00 83.44 185 MET A O 1
ATOM 1492 N N . ALA A 1 186 ? 1.519 22.608 -2.599 1.00 80.44 186 ALA A N 1
ATOM 1493 C CA . ALA A 1 186 ? 1.867 21.935 -1.347 1.00 80.44 186 ALA A CA 1
ATOM 1494 C C . ALA A 1 186 ? 0.937 22.360 -0.199 1.00 80.44 186 ALA A C 1
ATOM 1496 O O . ALA A 1 186 ? 0.506 21.536 0.613 1.00 80.44 186 ALA A O 1
ATOM 1497 N N . TYR A 1 187 ? 0.560 23.642 -0.161 1.00 86.19 187 TYR A N 1
ATOM 1498 C CA . TYR A 1 187 ? -0.406 24.155 0.806 1.00 86.19 187 TYR A CA 1
ATOM 1499 C C . TYR A 1 187 ? -1.811 23.581 0.570 1.00 86.19 187 TYR A C 1
ATOM 1501 O O . TYR A 1 187 ? -2.462 23.131 1.518 1.00 86.19 187 TYR A O 1
ATOM 1509 N N . LYS A 1 188 ? -2.266 23.536 -0.692 1.00 87.88 188 LYS A N 1
ATOM 1510 C CA . LYS A 1 188 ? -3.565 22.944 -1.058 1.00 87.88 188 LYS A CA 1
ATOM 1511 C C . LYS A 1 188 ? -3.644 21.461 -0.692 1.00 87.88 188 LYS A C 1
ATOM 1513 O O . LYS A 1 188 ? -4.666 21.039 -0.149 1.00 87.88 188 LYS A O 1
ATOM 1518 N N . ASP A 1 189 ? -2.576 20.699 -0.921 1.00 88.12 189 ASP A N 1
ATOM 1519 C CA . ASP A 1 189 ? -2.526 19.270 -0.597 1.00 88.12 189 ASP A CA 1
ATOM 1520 C C . ASP A 1 189 ? -2.549 19.031 0.922 1.00 88.12 189 ASP A C 1
ATOM 1522 O O . ASP A 1 189 ? -3.360 18.252 1.430 1.00 88.12 189 ASP A O 1
ATOM 1526 N N . ARG A 1 190 ? -1.776 19.812 1.692 1.00 86.12 190 ARG A N 1
ATOM 1527 C CA . ARG A 1 190 ? -1.825 19.784 3.164 1.00 86.12 190 ARG A CA 1
ATOM 1528 C C . ARG A 1 190 ? -3.219 20.123 3.701 1.00 86.12 190 ARG A C 1
ATOM 1530 O O . ARG A 1 190 ? -3.702 19.466 4.626 1.00 86.12 190 ARG A O 1
ATOM 1537 N N . LEU A 1 191 ? -3.885 21.127 3.129 1.00 88.31 191 LEU A N 1
ATOM 1538 C CA . LEU A 1 191 ? -5.240 21.514 3.526 1.00 88.31 191 LEU A CA 1
ATOM 1539 C C . LEU A 1 191 ? -6.261 20.422 3.174 1.00 88.31 191 LEU A C 1
ATOM 1541 O O . LEU A 1 191 ? -7.171 20.143 3.959 1.00 88.31 191 LEU A O 1
ATOM 1545 N N . GLN A 1 192 ? -6.106 19.772 2.018 1.00 92.88 192 GLN A N 1
ATOM 1546 C CA . GLN A 1 192 ? -6.945 18.647 1.616 1.00 92.88 192 GLN A CA 1
ATOM 1547 C C . GLN A 1 192 ? -6.753 17.447 2.549 1.00 92.88 192 GLN A C 1
ATOM 1549 O O . GLN A 1 192 ? -7.746 16.854 2.976 1.00 92.88 192 GLN A O 1
ATOM 1554 N N . MET A 1 193 ? -5.512 17.126 2.919 1.00 91.69 193 MET A N 1
ATOM 1555 C CA . MET A 1 193 ? -5.212 16.080 3.899 1.00 91.69 193 MET A CA 1
ATOM 1556 C C . MET A 1 193 ? -5.845 16.381 5.255 1.00 91.69 193 MET A C 1
ATOM 1558 O O . MET A 1 193 ? -6.531 15.524 5.805 1.00 91.69 193 MET A O 1
ATOM 1562 N N . HIS A 1 194 ? -5.735 17.615 5.750 1.00 87.50 194 HIS A N 1
ATOM 1563 C CA . HIS A 1 194 ? -6.385 18.002 7.003 1.00 87.50 194 HIS A CA 1
ATOM 1564 C C . HIS A 1 194 ? -7.912 17.843 6.937 1.00 87.50 194 HIS A C 1
ATOM 1566 O O . HIS A 1 194 ? -8.526 17.348 7.880 1.00 87.50 194 HIS A O 1
ATOM 1572 N N . ARG A 1 195 ? -8.548 18.207 5.813 1.00 93.25 195 ARG A N 1
ATOM 1573 C CA . ARG A 1 195 ? -9.994 17.998 5.615 1.00 93.25 195 ARG A CA 1
ATOM 1574 C C . ARG A 1 195 ? -10.370 16.515 5.612 1.00 93.25 195 ARG A C 1
ATOM 1576 O O . ARG A 1 195 ? -11.413 16.168 6.161 1.00 93.25 195 ARG A O 1
ATOM 1583 N N . ARG A 1 196 ? -9.542 15.647 5.015 1.00 91.31 196 ARG A N 1
ATOM 1584 C CA . ARG A 1 196 ? -9.754 14.189 5.022 1.00 91.31 196 ARG A CA 1
ATOM 1585 C C . ARG A 1 196 ? -9.637 13.622 6.435 1.00 91.31 196 ARG A C 1
ATOM 1587 O O . ARG A 1 196 ? -10.551 12.919 6.850 1.00 91.31 196 ARG A O 1
ATOM 1594 N N . CYS A 1 197 ? -8.601 14.000 7.186 1.00 90.75 197 CYS A N 1
ATOM 1595 C CA . CYS A 1 197 ? -8.442 13.584 8.581 1.00 90.75 197 CYS A CA 1
ATOM 1596 C C . CYS A 1 197 ? -9.624 14.038 9.447 1.00 90.75 197 CYS A C 1
ATOM 1598 O O . CYS A 1 197 ? -10.218 13.223 10.140 1.00 90.75 197 CYS A O 1
ATOM 1600 N N . SER A 1 198 ? -10.047 15.303 9.347 1.00 88.06 198 SER A N 1
ATOM 1601 C CA . SER A 1 198 ? -11.198 15.794 10.119 1.00 88.06 198 SER A CA 1
ATOM 1602 C C . SER A 1 198 ? -12.526 15.136 9.721 1.00 88.06 198 SER A C 1
ATOM 1604 O O . SER A 1 198 ? -13.415 15.001 10.558 1.00 88.06 198 SER A O 1
ATOM 1606 N N . LYS A 1 199 ? -12.699 14.739 8.452 1.00 93.94 199 LYS A N 1
ATOM 1607 C CA . LYS A 1 199 ? -13.884 13.986 8.008 1.00 93.94 199 LYS A CA 1
ATOM 1608 C C . LYS A 1 199 ? -13.882 12.573 8.587 1.00 93.94 199 LYS A C 1
ATOM 1610 O O . LYS A 1 199 ? -14.907 12.157 9.113 1.00 93.94 199 LYS A O 1
ATOM 1615 N N . HIS A 1 200 ? -12.734 11.900 8.546 1.00 90.62 200 HIS A N 1
ATOM 1616 C CA . HIS A 1 200 ? -12.555 10.572 9.128 1.00 90.62 200 HIS A CA 1
ATOM 1617 C C . HIS A 1 200 ? -12.841 10.575 10.632 1.00 90.62 200 HIS A C 1
ATOM 1619 O O . HIS A 1 200 ? -13.654 9.791 11.101 1.00 90.62 200 HIS A O 1
ATOM 1625 N N . GLU A 1 201 ? -12.286 11.539 11.370 1.00 86.25 201 GLU A N 1
ATOM 1626 C CA . GLU A 1 201 ? -12.510 11.655 12.815 1.00 86.25 201 GLU A CA 1
ATOM 1627 C C . GLU A 1 201 ? -14.000 11.866 13.158 1.00 86.25 201 GLU A C 1
ATOM 1629 O O . GLU A 1 201 ? -14.513 11.328 14.139 1.00 86.25 201 GLU A O 1
ATOM 1634 N N . ARG A 1 202 ? -14.740 12.624 12.334 1.00 91.62 202 ARG A N 1
ATOM 1635 C CA . ARG A 1 202 ? -16.195 12.792 12.501 1.00 91.62 202 ARG A CA 1
ATOM 1636 C C . ARG A 1 202 ? -16.963 11.506 12.208 1.00 91.62 202 ARG A C 1
ATOM 1638 O O . ARG A 1 202 ? -17.917 11.212 12.923 1.00 91.62 202 ARG A O 1
ATOM 1645 N N . GLU A 1 203 ? -16.577 10.773 11.167 1.00 93.50 203 GLU A N 1
ATOM 1646 C CA . GLU A 1 203 ? -17.184 9.487 10.807 1.00 93.50 203 GLU A CA 1
ATOM 1647 C C . GLU A 1 203 ? -16.948 8.449 11.911 1.00 93.50 203 GLU A C 1
ATOM 1649 O O . GLU A 1 203 ? -17.898 7.793 12.332 1.00 93.50 203 GLU A O 1
ATOM 1654 N N . GLU A 1 204 ? -15.737 8.382 12.467 1.00 89.38 204 GLU A N 1
ATOM 1655 C CA . GLU A 1 204 ? -15.404 7.507 13.597 1.00 89.38 204 GLU A CA 1
ATOM 1656 C C . GLU A 1 204 ? -16.217 7.850 14.848 1.00 89.38 204 GLU A C 1
ATOM 1658 O O . GLU A 1 204 ? -16.799 6.955 15.462 1.00 89.38 204 GLU A O 1
ATOM 1663 N N . ARG A 1 205 ? -16.347 9.139 15.195 1.00 82.25 205 ARG A N 1
ATOM 1664 C CA . ARG A 1 205 ? -17.199 9.565 16.321 1.00 82.25 205 ARG A CA 1
ATOM 1665 C C . ARG A 1 205 ? -18.665 9.190 16.111 1.00 82.25 205 ARG A C 1
ATOM 1667 O O . ARG A 1 205 ? -19.303 8.690 17.031 1.00 82.25 205 ARG A O 1
ATOM 1674 N N . GLN A 1 206 ? -19.203 9.385 14.906 1.00 93.12 206 GLN A N 1
ATOM 1675 C CA . GLN A 1 206 ? -20.584 9.001 14.594 1.00 93.12 206 GLN A CA 1
ATOM 1676 C C . GLN A 1 206 ? -20.790 7.484 14.644 1.00 93.12 206 GLN A C 1
ATOM 1678 O O . GLN A 1 206 ? -21.833 7.022 15.107 1.00 93.12 206 GLN A O 1
ATOM 1683 N N . GLN A 1 207 ? -19.817 6.708 14.166 1.00 91.75 207 GLN A N 1
ATOM 1684 C CA . GLN A 1 207 ? -19.840 5.249 14.232 1.00 91.75 207 GLN A CA 1
ATOM 1685 C C . GLN A 1 207 ? -19.840 4.782 15.693 1.00 91.75 207 GLN A C 1
ATOM 1687 O O . GLN A 1 207 ? -20.671 3.967 16.084 1.00 91.75 207 GLN A O 1
ATOM 1692 N N . PHE A 1 208 ? -18.964 5.362 16.515 1.00 88.25 208 PHE A N 1
ATOM 1693 C CA . PHE A 1 208 ? -18.881 5.080 17.944 1.00 88.25 208 PHE A CA 1
ATOM 1694 C C . PHE A 1 208 ? -20.193 5.404 18.673 1.00 88.25 208 PHE A C 1
ATOM 1696 O O . PHE A 1 208 ? -20.707 4.576 19.422 1.00 88.25 208 PHE A O 1
ATOM 1703 N N . GLU A 1 209 ? -20.803 6.563 18.403 1.00 84.31 209 GLU A N 1
ATOM 1704 C CA . GLU A 1 209 ? -22.103 6.927 18.980 1.00 84.31 209 GLU A CA 1
ATOM 1705 C C . GLU A 1 209 ? -23.234 5.976 18.562 1.00 84.31 209 GLU A C 1
ATOM 1707 O O . GLU A 1 209 ? -24.115 5.671 19.371 1.00 84.31 209 GLU A O 1
ATOM 1712 N N . LYS A 1 210 ? -23.236 5.496 17.311 1.00 93.75 210 LYS A N 1
ATOM 1713 C CA . LYS A 1 210 ? -24.210 4.498 16.845 1.00 93.75 210 LYS A CA 1
ATOM 1714 C C . LYS A 1 210 ? -24.039 3.176 17.584 1.00 93.75 210 LYS A C 1
ATOM 1716 O O . LYS A 1 210 ? -25.028 2.673 18.115 1.00 93.75 210 LYS A O 1
ATOM 1721 N N . ASN A 1 211 ? -22.807 2.681 17.686 1.00 90.38 211 ASN A N 1
ATOM 1722 C CA . ASN A 1 211 ? -22.495 1.449 18.410 1.00 90.38 211 ASN A CA 1
ATOM 1723 C C . ASN A 1 211 ? -22.920 1.561 19.883 1.00 90.38 211 ASN A C 1
ATOM 1725 O O . ASN A 1 211 ? -23.652 0.708 20.374 1.00 90.38 211 ASN A O 1
ATOM 1729 N N . MET A 1 212 ? -22.600 2.676 20.548 1.00 84.06 212 MET A N 1
ATOM 1730 C CA . MET A 1 212 ? -23.030 2.951 21.927 1.00 84.06 212 MET A CA 1
ATOM 1731 C C . MET A 1 212 ? -24.559 2.956 22.089 1.00 84.06 212 MET A C 1
ATOM 1733 O O . MET A 1 212 ? -25.094 2.468 23.086 1.00 84.06 212 MET A O 1
ATOM 1737 N N . ARG A 1 213 ? -25.303 3.500 21.116 1.00 86.81 213 ARG A N 1
ATOM 1738 C CA . ARG A 1 213 ? -26.778 3.471 21.143 1.00 86.81 213 ARG A CA 1
ATOM 1739 C C . ARG A 1 213 ? -27.328 2.061 20.954 1.00 86.81 213 ARG A C 1
ATOM 1741 O O . ARG A 1 213 ? -28.343 1.729 21.566 1.00 86.81 213 ARG A O 1
ATOM 1748 N N . GLU A 1 214 ? -26.717 1.259 20.092 1.00 92.00 214 GLU A N 1
ATOM 1749 C CA . GLU A 1 214 ? -27.114 -0.132 19.867 1.00 92.00 214 GLU A CA 1
ATOM 1750 C C . GLU A 1 214 ? -26.826 -0.999 21.093 1.00 92.00 214 GLU A C 1
ATOM 1752 O O . GLU A 1 214 ? -27.722 -1.708 21.552 1.00 92.00 214 GLU A O 1
ATOM 1757 N N . GLU A 1 215 ? -25.650 -0.854 21.700 1.00 85.88 215 GLU A N 1
ATOM 1758 C CA . GLU A 1 215 ? -25.292 -1.520 22.953 1.00 85.88 215 GLU A CA 1
ATOM 1759 C C . GLU A 1 215 ? -26.248 -1.149 24.086 1.00 85.88 215 GLU A C 1
ATOM 1761 O O . GLU A 1 215 ? -26.762 -2.034 24.772 1.00 85.88 215 GLU A O 1
ATOM 1766 N N . LYS A 1 216 ? -26.595 0.139 24.231 1.00 82.62 216 LYS A N 1
ATOM 1767 C CA . LYS A 1 216 ? -27.592 0.568 25.222 1.00 82.62 216 LYS A CA 1
ATOM 1768 C C . LYS A 1 216 ? -28.936 -0.128 24.998 1.00 82.62 216 LYS A C 1
ATOM 1770 O O . LYS A 1 216 ? -29.527 -0.612 25.956 1.00 82.62 216 LYS A O 1
ATOM 1775 N N . LYS A 1 217 ? -29.404 -0.254 23.749 1.00 88.38 217 LYS A N 1
ATOM 1776 C CA . LYS A 1 217 ? -30.649 -0.985 23.440 1.00 88.38 217 LYS A CA 1
ATOM 1777 C C . LYS A 1 217 ? -30.564 -2.465 23.820 1.00 88.38 217 LYS A C 1
ATOM 1779 O O . LYS A 1 217 ? -31.564 -3.020 24.271 1.00 88.38 217 LYS A O 1
ATOM 1784 N N . VAL A 1 218 ? -29.411 -3.109 23.629 1.00 89.12 218 VAL A N 1
ATOM 1785 C CA . VAL A 1 218 ? -29.192 -4.508 24.033 1.00 89.12 218 VAL A CA 1
ATOM 1786 C C . VAL A 1 218 ? -29.221 -4.638 25.556 1.00 89.12 218 VAL A C 1
ATOM 1788 O O . VAL A 1 218 ? -29.934 -5.495 26.075 1.00 89.12 218 VAL A O 1
ATOM 1791 N N . LEU A 1 219 ? -28.538 -3.747 26.277 1.00 80.06 219 LEU A N 1
ATOM 1792 C CA . LEU A 1 219 ? -28.547 -3.722 27.742 1.00 80.06 219 LEU A CA 1
ATOM 1793 C C . LEU A 1 219 ? -29.959 -3.494 28.297 1.00 80.06 219 LEU A C 1
ATOM 1795 O O . LEU A 1 219 ? -30.397 -4.238 29.171 1.00 80.06 219 LEU A O 1
ATOM 1799 N N . THR A 1 220 ? -30.718 -2.542 27.745 1.00 84.12 220 THR A N 1
ATOM 1800 C CA . THR A 1 220 ? -32.111 -2.307 28.163 1.00 84.12 220 THR A CA 1
ATOM 1801 C C . THR A 1 220 ? -32.995 -3.536 27.926 1.00 84.12 220 THR A C 1
ATOM 1803 O O . THR A 1 220 ? -33.865 -3.831 28.742 1.00 84.12 220 THR A O 1
ATOM 1806 N N . LYS A 1 221 ? -32.766 -4.298 26.846 1.00 87.88 221 LYS A N 1
ATOM 1807 C CA . LYS A 1 221 ? -33.495 -5.553 26.590 1.00 87.88 221 LYS A CA 1
ATOM 1808 C C . LYS A 1 221 ? -33.136 -6.663 27.580 1.00 87.88 221 LYS A C 1
ATOM 1810 O O . LYS A 1 221 ? -34.022 -7.419 27.959 1.00 87.88 221 LYS A O 1
ATOM 1815 N N . LEU A 1 222 ? -31.867 -6.774 27.977 1.00 86.00 222 LEU A N 1
ATOM 1816 C CA . LEU A 1 222 ? -31.396 -7.829 28.882 1.00 86.00 222 LEU A CA 1
ATOM 1817 C C . LEU A 1 222 ? -31.805 -7.587 30.338 1.00 86.00 222 LEU A C 1
ATOM 1819 O O . LEU A 1 222 ? -32.150 -8.533 31.040 1.00 86.00 222 LEU A O 1
ATOM 1823 N N . PHE A 1 223 ? -31.769 -6.333 30.791 1.00 84.19 223 PHE A N 1
ATOM 1824 C CA . PHE A 1 223 ? -31.947 -5.990 32.206 1.00 84.19 223 PHE A CA 1
ATOM 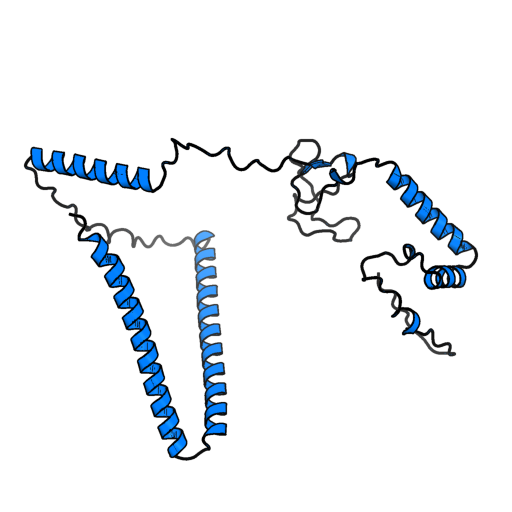1825 C C . PHE A 1 223 ? -33.313 -5.367 32.536 1.00 84.19 223 PHE A C 1
ATOM 1827 O O . PHE A 1 223 ? -33.629 -5.177 33.712 1.00 84.19 223 PHE A O 1
ATOM 1834 N N . GLY A 1 224 ? -34.144 -5.094 31.525 1.00 86.56 224 GLY A N 1
ATOM 1835 C CA . GLY A 1 224 ? -35.455 -4.461 31.680 1.00 86.56 224 GLY A CA 1
ATOM 1836 C C . GLY A 1 224 ? -35.379 -2.941 31.876 1.00 86.56 224 GLY A C 1
ATOM 1837 O O . GLY A 1 224 ? -34.311 -2.338 31.825 1.00 86.56 224 GLY A O 1
ATOM 1838 N N . THR A 1 225 ? -36.532 -2.302 32.088 1.00 85.38 225 THR A N 1
ATOM 1839 C CA . THR A 1 225 ? -36.681 -0.831 32.167 1.00 85.38 225 THR A CA 1
ATOM 1840 C C . THR A 1 225 ? -36.827 -0.297 33.600 1.00 85.38 225 THR A C 1
ATOM 1842 O O . THR A 1 225 ? -37.484 0.716 33.811 1.00 85.38 225 THR A O 1
ATOM 1845 N N . GLY A 1 226 ? -36.282 -0.988 34.606 1.00 89.44 226 GLY A N 1
ATOM 1846 C CA . GLY A 1 226 ? -36.396 -0.579 36.016 1.00 89.44 226 GLY A CA 1
ATOM 1847 C C . GLY A 1 226 ? -35.156 0.141 36.559 1.00 89.44 226 GLY A C 1
ATOM 1848 O O . GLY A 1 226 ? -34.071 0.011 36.000 1.00 89.44 226 GLY A O 1
ATOM 1849 N N . GLU A 1 227 ? -35.280 0.793 37.723 1.00 88.56 227 GLU A N 1
ATOM 1850 C CA . GLU A 1 227 ? -34.167 1.457 38.444 1.00 88.56 227 GLU A CA 1
ATOM 1851 C C . GLU A 1 227 ? -32.927 0.565 38.640 1.00 88.56 227 GLU A C 1
ATOM 1853 O O . GLU A 1 227 ? -31.794 1.038 38.736 1.00 88.56 227 GLU A O 1
ATOM 1858 N N . ARG A 1 228 ? -33.127 -0.755 38.735 1.00 79.81 228 ARG A N 1
ATOM 1859 C CA . ARG A 1 228 ? -32.030 -1.717 38.883 1.00 79.81 228 ARG A CA 1
ATOM 1860 C C . ARG A 1 228 ? -31.155 -1.786 37.627 1.00 79.81 228 ARG A C 1
ATOM 1862 O O . ARG A 1 228 ? -29.949 -1.979 37.754 1.00 79.81 228 ARG A O 1
ATOM 1869 N N . ALA A 1 229 ? -31.745 -1.620 36.444 1.00 79.00 229 ALA A N 1
ATOM 1870 C CA . ALA A 1 229 ? -31.017 -1.595 35.180 1.00 79.00 229 ALA A CA 1
ATOM 1871 C C . ALA A 1 229 ? -30.199 -0.304 35.035 1.00 79.00 229 ALA A C 1
ATOM 1873 O O . ALA A 1 229 ? -29.057 -0.360 34.588 1.00 79.00 229 ALA A O 1
ATOM 1874 N N . GLU A 1 230 ? -30.732 0.834 35.489 1.00 86.00 230 GLU A N 1
ATOM 1875 C CA . GLU A 1 230 ? -30.016 2.118 35.480 1.00 86.00 230 GLU A CA 1
ATOM 1876 C C . GLU A 1 230 ? -28.783 2.089 36.391 1.00 86.00 230 GLU A C 1
ATOM 1878 O O . GLU A 1 230 ? -27.683 2.421 35.948 1.00 86.00 230 GLU A O 1
ATOM 1883 N N . ARG A 1 231 ? -28.922 1.577 37.624 1.00 89.62 231 ARG A N 1
ATOM 1884 C CA . ARG A 1 231 ? -27.781 1.393 38.543 1.00 89.62 231 ARG A CA 1
ATOM 1885 C C . ARG A 1 231 ? -26.700 0.476 37.960 1.00 89.62 231 ARG A C 1
ATOM 1887 O O . ARG A 1 231 ? -25.506 0.705 38.161 1.00 89.62 231 ARG A O 1
ATOM 1894 N N . LEU A 1 232 ? -27.102 -0.565 37.228 1.00 84.62 232 LEU A N 1
ATOM 1895 C CA . LEU A 1 232 ? -26.163 -1.460 36.554 1.00 84.62 232 LEU A CA 1
ATOM 1896 C C . LEU A 1 232 ? -25.462 -0.765 35.372 1.00 84.62 232 LEU A C 1
ATOM 1898 O O . LEU A 1 232 ? -24.254 -0.925 35.213 1.00 84.62 232 LEU A O 1
ATOM 1902 N N . GLU A 1 233 ? -26.187 0.037 34.582 1.00 83.19 233 GLU A N 1
ATOM 1903 C CA . GLU A 1 233 ? -25.621 0.847 33.491 1.00 83.19 233 GLU A CA 1
ATOM 1904 C C . GLU A 1 233 ? -24.556 1.820 34.026 1.00 83.19 233 GLU A C 1
ATOM 1906 O O . GLU A 1 233 ? -23.468 1.920 33.457 1.00 83.19 233 GLU A O 1
ATOM 1911 N N . GLU A 1 234 ? -24.828 2.500 35.142 1.00 89.06 234 GLU A N 1
ATOM 1912 C CA . GLU A 1 234 ? -23.858 3.386 35.798 1.00 89.06 234 GLU A CA 1
ATOM 1913 C C . GLU A 1 234 ? -22.616 2.635 36.284 1.00 89.06 234 GLU A C 1
ATOM 1915 O O . GLU A 1 234 ? -21.489 3.083 36.056 1.00 89.06 234 GLU A O 1
ATOM 1920 N N . THR A 1 235 ? -22.809 1.463 36.893 1.00 91.00 235 THR A N 1
ATOM 1921 C CA . THR A 1 235 ? -21.699 0.630 37.378 1.00 91.00 235 THR A CA 1
ATOM 1922 C C . THR A 1 235 ? -20.810 0.168 36.218 1.00 91.00 235 THR A C 1
ATOM 1924 O O . THR A 1 235 ? -19.585 0.242 36.310 1.00 91.00 235 THR A O 1
ATOM 1927 N N . LEU A 1 236 ? -21.405 -0.249 35.095 1.00 83.19 236 LEU A N 1
ATOM 1928 C CA . LEU A 1 236 ? -20.663 -0.651 33.896 1.00 83.19 236 LEU A CA 1
ATOM 1929 C C . LEU A 1 236 ? -19.886 0.519 33.281 1.00 83.19 236 LEU A C 1
ATOM 1931 O O . LEU A 1 236 ? -18.710 0.355 32.958 1.00 83.19 236 LEU A O 1
ATOM 1935 N N . LYS A 1 237 ? -20.487 1.714 33.193 1.00 85.50 237 LYS A N 1
ATOM 1936 C CA . LYS A 1 237 ? -19.782 2.925 32.731 1.00 85.50 237 LYS A CA 1
ATOM 1937 C C . LYS A 1 237 ? -18.586 3.262 33.614 1.00 85.50 237 LYS A C 1
ATOM 1939 O O . LYS A 1 237 ? -17.531 3.637 33.105 1.00 85.50 237 LYS A O 1
ATOM 1944 N N . TYR A 1 238 ? -18.736 3.126 34.931 1.00 94.31 238 TYR A N 1
ATOM 1945 C CA . TYR A 1 238 ? -17.647 3.367 35.871 1.00 94.31 238 TYR A CA 1
ATOM 1946 C C . TYR A 1 238 ? -16.497 2.367 35.678 1.00 94.31 238 TYR A C 1
ATOM 1948 O O . TYR A 1 238 ? -15.337 2.775 35.600 1.00 94.31 238 TYR A O 1
ATOM 1956 N N . LEU A 1 239 ? -16.812 1.076 35.522 1.00 91.12 239 LEU A N 1
ATOM 1957 C CA . LEU A 1 239 ? -15.819 0.029 35.256 1.00 91.12 239 LEU A CA 1
ATOM 1958 C C . LEU A 1 239 ? -15.093 0.241 33.922 1.00 91.12 239 LEU A C 1
ATOM 1960 O O . LEU A 1 239 ? -13.869 0.124 33.872 1.00 91.12 239 LEU A O 1
ATOM 1964 N N . GLN A 1 240 ? -15.817 0.606 32.862 1.00 86.56 240 GLN A N 1
ATOM 1965 C CA . GLN A 1 240 ? -15.228 0.888 31.553 1.00 86.56 240 GLN A CA 1
ATOM 1966 C C . GLN A 1 240 ? -14.276 2.090 31.609 1.00 86.56 240 GLN A C 1
ATOM 1968 O O . GLN A 1 240 ? -13.140 1.997 31.148 1.00 86.56 240 GLN A O 1
ATOM 1973 N N . LYS A 1 241 ? -14.687 3.183 32.265 1.00 92.19 241 LYS A N 1
ATOM 1974 C CA . LYS A 1 241 ? -13.830 4.360 32.471 1.00 92.19 241 LYS A CA 1
ATOM 1975 C C . LYS A 1 241 ? -12.575 4.023 33.284 1.00 92.19 241 LYS A C 1
ATOM 1977 O O . LYS A 1 241 ? -11.496 4.536 32.996 1.00 92.19 241 LYS A O 1
ATOM 1982 N N . GLY A 1 242 ? -12.703 3.160 34.294 1.00 94.38 242 GLY A N 1
ATOM 1983 C CA . GLY A 1 242 ? -11.564 2.650 35.060 1.00 94.38 242 GLY A CA 1
ATOM 1984 C C . GLY A 1 242 ? -10.598 1.825 34.204 1.00 94.38 242 GLY A C 1
ATOM 1985 O O . GLY A 1 242 ? -9.385 1.991 34.317 1.00 94.38 242 GLY A O 1
ATOM 1986 N N . TYR A 1 243 ? -11.125 0.983 33.312 1.00 93.81 243 TYR A N 1
ATOM 1987 C CA . TYR A 1 243 ? -10.327 0.176 32.387 1.00 93.81 243 TYR A CA 1
ATOM 1988 C C . TYR A 1 243 ? -9.550 1.033 31.377 1.00 93.81 243 TYR A C 1
ATOM 1990 O O . TYR A 1 243 ? -8.348 0.827 31.208 1.00 93.81 243 TYR A O 1
ATOM 1998 N N . GLU A 1 244 ? -10.204 2.015 30.749 1.00 89.62 244 GLU A N 1
ATOM 1999 C CA . GLU A 1 244 ? -9.565 2.952 29.811 1.00 89.62 244 GLU A CA 1
ATOM 2000 C C . GLU A 1 244 ? -8.444 3.746 30.492 1.00 89.62 244 GLU A C 1
ATOM 2002 O O . GLU A 1 244 ? -7.319 3.777 29.998 1.00 89.62 244 GLU A O 1
ATOM 2007 N N . LYS A 1 245 ? -8.701 4.280 31.695 1.00 94.62 245 LYS A N 1
ATOM 2008 C CA . LYS A 1 245 ? -7.674 4.972 32.488 1.00 94.62 245 LYS A CA 1
ATOM 2009 C C . LYS A 1 245 ? -6.478 4.064 32.794 1.00 94.62 245 LYS A C 1
ATOM 2011 O O . LYS A 1 245 ? -5.335 4.501 32.705 1.00 94.62 245 LYS A O 1
ATOM 2016 N N . GLY A 1 246 ? -6.730 2.794 33.116 1.00 94.50 246 GLY A N 1
ATOM 2017 C CA . GLY A 1 246 ? -5.673 1.812 33.350 1.00 94.50 246 GLY A CA 1
ATOM 2018 C C . GLY A 1 246 ? -4.847 1.491 32.097 1.00 94.50 246 GLY A C 1
ATOM 2019 O O . GLY A 1 246 ? -3.648 1.238 32.205 1.00 94.50 246 GLY A O 1
ATOM 2020 N N . GLN A 1 247 ? -5.453 1.517 30.907 1.00 92.62 247 GLN A N 1
ATOM 2021 C CA . GLN A 1 247 ? -4.729 1.375 29.638 1.00 92.62 247 GLN A CA 1
ATOM 2022 C C . GLN A 1 247 ? -3.843 2.593 29.357 1.00 92.62 247 GLN A C 1
ATOM 2024 O O . GLN A 1 247 ? -2.678 2.426 28.992 1.00 92.62 247 GLN A O 1
ATOM 2029 N N . ASP A 1 248 ? -4.350 3.803 29.600 1.00 90.88 248 ASP A N 1
ATOM 2030 C CA . ASP A 1 248 ? -3.576 5.037 29.437 1.00 90.88 248 ASP A CA 1
ATOM 2031 C C . ASP A 1 248 ? -2.376 5.086 30.392 1.00 90.88 248 ASP A C 1
ATOM 2033 O O . ASP A 1 248 ? -1.263 5.413 29.977 1.00 90.88 248 ASP A O 1
ATOM 2037 N N . GLU A 1 249 ? -2.568 4.695 31.654 1.00 94.50 249 GLU A N 1
ATOM 2038 C CA . GLU A 1 249 ? -1.491 4.593 32.646 1.00 94.50 249 GLU A CA 1
ATOM 2039 C C . GLU A 1 249 ? -0.442 3.549 32.237 1.00 94.50 249 GLU A C 1
ATOM 2041 O O . GLU A 1 249 ? 0.759 3.816 32.314 1.00 94.50 249 GLU A O 1
ATOM 2046 N N . LYS A 1 250 ? -0.859 2.382 31.724 1.00 92.56 250 LYS A N 1
ATOM 2047 C CA . LYS A 1 250 ? 0.070 1.379 31.175 1.00 92.56 250 LYS A CA 1
ATOM 2048 C C . LYS A 1 250 ? 0.869 1.928 29.995 1.00 92.56 250 LYS A C 1
ATOM 2050 O O . LYS A 1 250 ? 2.082 1.729 29.944 1.00 92.56 250 LYS A O 1
ATOM 2055 N N . ALA A 1 251 ? 0.217 2.637 29.075 1.00 90.31 251 ALA A N 1
ATOM 2056 C CA . ALA A 1 251 ? 0.874 3.240 27.921 1.00 90.31 251 ALA A CA 1
ATOM 2057 C C . ALA A 1 251 ? 1.854 4.354 28.327 1.00 90.31 251 ALA A C 1
ATOM 2059 O O . ALA A 1 251 ? 2.920 4.490 27.725 1.00 90.31 251 ALA A O 1
ATOM 2060 N N . GLN A 1 252 ? 1.525 5.144 29.354 1.00 92.00 252 GLN A N 1
ATOM 2061 C CA . GLN A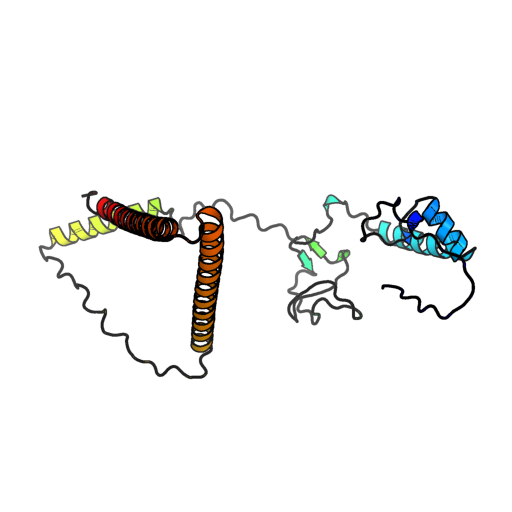 1 252 ? 2.443 6.127 29.930 1.00 92.00 252 GLN A CA 1
ATOM 2062 C C . GLN A 1 252 ? 3.640 5.446 30.596 1.00 92.00 252 GLN A C 1
ATOM 2064 O O . GLN A 1 252 ? 4.776 5.786 30.271 1.00 92.00 252 GLN A O 1
ATOM 2069 N N . ASN A 1 253 ? 3.416 4.441 31.444 1.00 91.12 253 ASN A N 1
ATOM 2070 C CA . ASN A 1 253 ? 4.492 3.709 32.117 1.00 91.12 253 ASN A CA 1
ATOM 2071 C C . ASN A 1 253 ? 5.443 3.029 31.123 1.00 91.12 253 ASN A C 1
ATOM 2073 O O . ASN A 1 253 ? 6.654 3.073 31.310 1.00 91.12 253 ASN A O 1
ATOM 2077 N N . GLN A 1 254 ? 4.919 2.478 30.024 1.00 90.12 254 GLN A N 1
ATOM 2078 C CA . GLN A 1 254 ? 5.739 1.891 28.962 1.00 90.12 254 GLN A CA 1
ATOM 2079 C C . GLN A 1 254 ? 6.591 2.937 28.221 1.00 90.12 254 GLN A C 1
ATOM 2081 O O . GLN A 1 254 ? 7.709 2.648 27.802 1.00 90.12 254 GLN A O 1
ATOM 2086 N N . LYS A 1 255 ? 6.097 4.173 28.069 1.00 87.50 255 LYS A N 1
ATOM 2087 C CA . LYS A 1 255 ? 6.902 5.281 27.526 1.00 87.50 255 LYS A CA 1
ATOM 2088 C C . LYS A 1 255 ? 7.995 5.718 28.498 1.00 87.50 255 LYS A C 1
ATOM 2090 O O . LYS A 1 255 ? 9.090 6.033 28.051 1.00 87.50 255 LYS A O 1
ATOM 2095 N N . TYR A 1 256 ? 7.709 5.738 29.799 1.00 86.81 256 TYR A N 1
ATOM 2096 C CA . TYR A 1 256 ? 8.710 6.061 30.815 1.00 86.81 256 TYR A CA 1
ATOM 2097 C C . TYR A 1 256 ? 9.802 4.989 30.911 1.00 86.81 256 TYR A C 1
ATOM 2099 O O . TYR A 1 256 ? 10.969 5.359 30.968 1.00 86.81 256 TYR A O 1
ATOM 2107 N N . SER A 1 257 ? 9.462 3.695 30.836 1.00 78.69 257 SER A N 1
ATOM 2108 C CA . SER A 1 257 ? 10.468 2.621 30.879 1.00 78.69 257 SER A CA 1
ATOM 2109 C C . SER A 1 257 ? 11.436 2.670 29.692 1.00 78.69 257 SER A C 1
ATOM 2111 O O . SER A 1 257 ? 12.625 2.440 29.853 1.00 78.69 257 SER A O 1
ATOM 2113 N N . LEU A 1 258 ? 10.950 3.035 28.500 1.00 78.25 258 LEU A N 1
ATOM 2114 C CA . LEU A 1 258 ? 11.802 3.200 27.315 1.00 78.25 258 LEU A CA 1
ATOM 2115 C C . LEU A 1 258 ? 12.778 4.382 27.423 1.00 78.25 258 LEU A C 1
ATOM 2117 O O . LEU A 1 258 ? 13.782 4.391 26.720 1.00 78.25 258 LEU A O 1
ATOM 2121 N N . ASN A 1 259 ? 12.484 5.365 28.277 1.00 75.00 259 ASN A N 1
ATOM 2122 C CA . ASN A 1 259 ? 13.349 6.523 28.498 1.00 75.00 259 ASN A CA 1
ATOM 2123 C C . ASN A 1 259 ? 14.304 6.332 29.689 1.00 75.00 259 ASN A C 1
ATOM 2125 O O . ASN A 1 259 ? 15.303 7.033 29.765 1.00 75.00 259 ASN A O 1
ATOM 2129 N N . SER A 1 260 ? 14.024 5.419 30.626 1.00 73.38 260 SER A N 1
ATOM 2130 C CA . SER A 1 260 ? 14.913 5.164 31.772 1.00 73.38 260 SER A CA 1
ATOM 2131 C C . SER A 1 260 ? 16.095 4.255 31.433 1.00 73.38 260 SER A C 1
ATOM 2133 O O . SER A 1 260 ? 17.132 4.335 32.084 1.00 73.38 260 SER A O 1
ATOM 2135 N N . ASP A 1 261 ? 15.966 3.415 30.404 1.00 66.88 261 ASP A N 1
ATOM 2136 C CA . ASP A 1 261 ? 17.058 2.542 29.952 1.00 66.88 261 ASP A CA 1
ATOM 2137 C C . ASP A 1 261 ? 18.141 3.312 29.171 1.00 66.88 261 ASP A C 1
ATOM 2139 O O . ASP A 1 261 ? 19.232 2.792 28.958 1.00 66.88 261 ASP A O 1
ATOM 2143 N N . SER A 1 262 ? 17.873 4.561 28.768 1.00 60.69 262 SER A N 1
ATOM 2144 C CA . SER A 1 262 ? 18.865 5.437 28.128 1.00 60.69 262 SER A CA 1
ATOM 2145 C C . SER A 1 262 ? 19.787 6.183 29.099 1.00 60.69 262 SER A C 1
ATOM 2147 O O . SER A 1 262 ? 20.758 6.769 28.632 1.00 60.69 262 SER A O 1
ATOM 2149 N N . ASP A 1 263 ? 19.529 6.134 30.412 1.00 63.31 263 ASP A N 1
ATOM 2150 C CA . ASP A 1 263 ? 20.256 6.937 31.412 1.00 63.31 263 ASP A CA 1
ATOM 2151 C C . ASP A 1 263 ? 21.220 6.114 32.303 1.00 63.31 263 ASP A C 1
ATOM 2153 O O . ASP A 1 263 ? 21.852 6.683 33.185 1.00 63.31 263 ASP A O 1
ATOM 2157 N N . ASN A 1 264 ? 21.355 4.792 32.099 1.00 54.38 264 ASN A N 1
ATOM 2158 C CA . ASN A 1 264 ? 22.186 3.903 32.944 1.00 54.38 264 ASN A CA 1
ATOM 2159 C C . ASN A 1 264 ? 23.295 3.127 32.193 1.00 54.38 264 ASN A C 1
ATOM 2161 O O . ASN A 1 264 ? 23.872 2.198 32.754 1.00 54.38 264 ASN A O 1
ATOM 2165 N N . GLU A 1 265 ? 23.612 3.478 30.943 1.00 55.59 265 GLU A N 1
ATOM 2166 C CA . GLU A 1 265 ? 24.839 3.010 30.265 1.00 55.59 265 GLU A CA 1
ATOM 2167 C C . GLU A 1 265 ? 25.958 4.069 30.387 1.00 55.59 265 GLU A C 1
ATOM 2169 O O . GLU A 1 265 ? 26.517 4.501 29.379 1.00 55.59 265 GLU A O 1
ATOM 2174 N N . GLU A 1 266 ? 26.256 4.495 31.622 1.00 49.78 266 GLU A N 1
ATOM 2175 C CA . GLU A 1 266 ? 27.461 5.265 31.991 1.00 49.78 266 GLU A CA 1
ATOM 2176 C C . GLU A 1 266 ? 28.407 4.397 32.839 1.00 49.78 266 GLU A C 1
ATOM 2178 O O . GLU A 1 266 ? 27.925 3.749 33.799 1.00 49.78 266 GLU A O 1
#

InterPro domains:
  IPR036859 CAP Gly-rich domain superfamily [SSF74924] (73-130)